Protein AF-A0AA88HW46-F1 (afdb_monomer_lite)

InterPro domains:
  IPR001841 Zinc finger, RING-type [PF13923] (7-44)
  IPR001841 Zinc finger, RING-type [PS50089] (7-46)
  IPR001841 Zinc finger, RING-type [SM00184] (7-45)
  IPR002110 Ankyrin repeat [PF12796] (102-192)
  IPR002110 Ankyrin repeat [PF13637] (201-250)
  IPR002110 Ankyrin repeat [PR01415] (131-146)
  IPR002110 Ankyrin repeat [PR01415] (179-193)
  IPR002110 Ankyrin repeat [PS50088] (97-129)
  IPR002110 Ankyrin repeat [PS50088] (130-162)
  IPR002110 Ankyrin repeat [PS50088] (163-195)
  IPR002110 Ankyrin repeat [PS50088] (196-228)
  IPR002110 Ankyrin repeat [PS50088] (229-254)
  IPR002110 Ankyrin repeat [SM00248] (97-126)
  IPR002110 Ankyrin repeat [SM00248] (130-159)
  IPR002110 Ankyrin repeat [SM00248] (163-192)
  IPR002110 Ankyrin repeat [SM00248] (196-225)
  IPR002110 Ankyrin repeat [SM00248] (229-258)
  IPR013083 Zinc finger, RING/FYVE/PHD-type [G3DSA:3.30.40.10] (1-85)
  IPR017907 Zinc finger, RING-type, conserved site [PS00518] (23-32)
  IPR036770 Ankyrin repeat-containing domain superfamily [G3DSA:1.25.40.20] (86-160)

Organism: Artemia franciscana (NCBI:txid6661)

pLDDT: mean 76.18, std 22.82, range [34.62, 98.75]

Structure (mmCIF, N/CA/C/O backbone):
data_AF-A0AA88HW46-F1
#
_entry.id   AF-A0AA88HW46-F1
#
loop_
_atom_site.group_PDB
_atom_site.id
_atom_site.type_symbol
_atom_site.label_atom_id
_atom_site.label_alt_id
_atom_site.label_comp_id
_atom_site.label_asym_id
_atom_site.label_entity_id
_atom_site.label_seq_id
_atom_site.pdbx_PDB_ins_code
_atom_site.Cartn_x
_atom_site.Cartn_y
_atom_site.Cartn_z
_atom_site.occupancy
_atom_site.B_iso_or_equiv
_atom_site.auth_seq_id
_atom_site.auth_comp_id
_atom_site.auth_asym_id
_atom_site.auth_atom_id
_atom_site.pdbx_PDB_model_num
ATOM 1 N N . MET A 1 1 ? -28.830 15.975 39.124 1.00 35.50 1 MET A N 1
ATOM 2 C CA . MET A 1 1 ? -27.822 15.555 40.126 1.00 35.50 1 MET A CA 1
ATOM 3 C C . MET A 1 1 ? -26.948 14.429 39.554 1.00 35.50 1 MET A C 1
ATOM 5 O O . MET A 1 1 ? -26.992 13.319 40.054 1.00 35.50 1 MET A O 1
ATOM 9 N N . GLU A 1 2 ? -26.156 14.687 38.505 1.00 45.88 2 GLU A N 1
ATOM 10 C CA . GLU A 1 2 ? -25.343 13.640 37.828 1.00 45.88 2 GLU A CA 1
ATOM 11 C C . GLU A 1 2 ? -23.838 13.966 37.760 1.00 45.88 2 GLU A C 1
ATOM 13 O O . GLU A 1 2 ? -23.034 13.156 37.307 1.00 45.88 2 GLU A O 1
ATOM 18 N N . ARG A 1 3 ? -23.420 15.141 38.255 1.00 44.31 3 ARG A N 1
ATOM 19 C CA . ARG A 1 3 ? -22.019 15.599 38.182 1.00 44.31 3 ARG A CA 1
ATOM 20 C C . ARG A 1 3 ? -21.046 14.785 39.050 1.00 44.31 3 ARG A C 1
ATOM 22 O O . ARG A 1 3 ? -19.848 14.889 38.842 1.00 44.31 3 ARG A O 1
ATOM 29 N N . SER A 1 4 ? -21.527 13.971 39.992 1.00 49.09 4 SER A N 1
ATOM 30 C CA . SER A 1 4 ? -20.688 13.159 40.894 1.00 49.09 4 SER A CA 1
ATOM 31 C C . SER A 1 4 ? -20.214 11.826 40.294 1.00 49.09 4 SER A C 1
ATOM 33 O O . SER A 1 4 ? -19.441 11.102 40.925 1.00 49.09 4 SER A O 1
ATOM 35 N N . LEU A 1 5 ? -20.675 11.473 39.089 1.00 51.25 5 LEU A N 1
ATOM 36 C CA . LEU A 1 5 ? -20.326 10.211 38.426 1.00 51.25 5 LEU A CA 1
ATOM 37 C C . LEU A 1 5 ? -19.004 10.278 37.649 1.00 51.25 5 LEU A C 1
ATOM 39 O O . LEU A 1 5 ? -18.400 9.237 37.387 1.00 51.25 5 LEU A O 1
ATOM 43 N N . PHE A 1 6 ? -18.538 11.483 37.318 1.00 51.97 6 PHE A N 1
ATOM 44 C CA . PHE A 1 6 ? -17.414 11.712 36.414 1.00 51.97 6 PHE A CA 1
ATOM 45 C C . PHE A 1 6 ? -16.311 12.531 37.094 1.00 51.97 6 PHE A C 1
ATOM 47 O O . PHE A 1 6 ? -16.590 13.388 37.929 1.00 51.97 6 PHE A O 1
ATOM 54 N N . CYS A 1 7 ? -15.045 12.271 36.755 1.00 53.09 7 CYS A N 1
ATOM 55 C CA . CYS A 1 7 ? -13.926 13.061 37.262 1.00 53.09 7 CYS A CA 1
ATOM 56 C C . CYS A 1 7 ? -13.908 14.460 36.610 1.00 53.09 7 CYS A C 1
ATOM 58 O O . CYS A 1 7 ? -14.436 14.622 35.503 1.00 53.09 7 CYS A O 1
ATOM 60 N N . PRO A 1 8 ? -13.267 15.463 37.241 1.00 53.22 8 PRO A N 1
ATOM 61 C CA . PRO A 1 8 ? -13.198 16.832 36.716 1.00 53.22 8 PRO A CA 1
ATOM 62 C C . PRO A 1 8 ? -12.677 16.923 35.271 1.00 53.22 8 PRO A C 1
ATOM 64 O O . PRO A 1 8 ? -13.166 17.731 34.487 1.00 53.22 8 PRO A O 1
ATOM 67 N N . ILE A 1 9 ? -11.749 16.036 34.894 1.00 51.47 9 ILE A N 1
ATOM 68 C CA . ILE A 1 9 ? -11.170 15.951 33.544 1.00 51.47 9 ILE A CA 1
ATOM 69 C C . ILE A 1 9 ? -12.231 15.529 32.512 1.00 51.47 9 ILE A C 1
ATOM 71 O O . ILE A 1 9 ? -12.364 16.161 31.469 1.00 51.47 9 ILE A O 1
ATOM 75 N N . CYS A 1 10 ? -13.031 14.498 32.812 1.00 52.38 10 CYS A N 1
ATOM 76 C CA . CYS A 1 10 ? -14.108 14.043 31.924 1.00 52.38 10 CYS A CA 1
ATOM 77 C C . CYS A 1 10 ? -15.265 15.058 31.863 1.00 52.38 10 CYS A C 1
ATOM 79 O O . CYS A 1 10 ? -15.878 15.234 30.815 1.00 52.38 10 CYS A O 1
ATOM 81 N N . LEU A 1 11 ? -15.554 15.749 32.972 1.00 54.66 11 LEU A N 1
ATOM 82 C CA . LEU A 1 11 ? -16.621 16.754 33.060 1.00 54.66 11 LEU A CA 1
ATOM 83 C C . LEU A 1 11 ? -16.363 17.996 32.196 1.00 54.66 11 LEU A C 1
ATOM 85 O O . LEU A 1 11 ? -17.317 18.545 31.651 1.00 54.66 11 LEU A O 1
ATOM 89 N N . ASN A 1 12 ? -15.105 18.418 32.038 1.00 52.78 12 ASN A N 1
ATOM 90 C CA . ASN A 1 12 ? -14.751 19.570 31.197 1.00 52.78 12 ASN A CA 1
ATOM 91 C C . ASN A 1 12 ? -15.000 19.327 29.695 1.00 52.78 12 ASN A C 1
ATOM 93 O O . ASN A 1 12 ? -15.249 20.275 28.949 1.00 52.78 12 ASN A O 1
ATOM 97 N N . GLU A 1 13 ? -14.981 18.066 29.257 1.00 49.78 13 GLU A N 1
ATOM 98 C CA . GLU A 1 13 ? -15.220 17.663 27.864 1.00 49.78 13 GLU A CA 1
ATOM 99 C C . GLU A 1 13 ? -16.700 17.328 27.583 1.00 49.78 13 GLU A C 1
ATOM 101 O O . GLU A 1 13 ? -17.187 17.518 26.467 1.00 49.78 13 GLU A O 1
ATOM 106 N N . LEU A 1 14 ? -17.457 16.876 28.590 1.00 49.31 14 LEU A N 1
ATOM 107 C CA . LEU A 1 14 ? -18.875 16.488 28.491 1.00 49.31 14 LEU A CA 1
ATOM 108 C C . LEU A 1 14 ? -19.829 17.697 28.529 1.00 49.31 14 LEU A C 1
ATOM 110 O O . LEU A 1 14 ? -20.823 17.645 29.247 1.00 49.31 14 LEU A O 1
ATOM 114 N N . LYS A 1 15 ? -19.547 18.776 27.778 1.00 43.47 15 LYS A N 1
ATOM 115 C CA . LYS A 1 15 ? -20.230 20.092 27.872 1.00 43.47 15 LYS A CA 1
ATOM 116 C C . LYS A 1 15 ? -21.771 20.056 27.980 1.00 43.47 15 LYS A C 1
ATOM 118 O O . LYS A 1 15 ? -22.334 21.014 28.499 1.00 43.47 15 LYS A O 1
ATOM 123 N N . ASP A 1 16 ? -22.437 18.973 27.568 1.00 45.44 16 ASP A N 1
ATOM 124 C CA . ASP A 1 16 ? -23.827 18.673 27.931 1.00 45.44 16 ASP A CA 1
ATOM 125 C C . ASP A 1 16 ? -24.084 17.144 28.076 1.00 45.44 16 ASP A C 1
ATOM 127 O O . ASP A 1 16 ? -24.086 16.440 27.060 1.00 45.44 16 ASP A O 1
ATOM 131 N N . PRO A 1 17 ? -24.340 16.609 29.294 1.00 40.75 17 PRO A N 1
ATOM 132 C CA . PRO A 1 17 ? -24.616 15.190 29.561 1.00 40.75 17 PRO A CA 1
ATOM 133 C C . PRO A 1 17 ? -25.829 14.595 28.837 1.00 40.75 17 PRO A C 1
ATOM 135 O O . PRO A 1 17 ? -25.975 13.377 28.863 1.00 40.75 17 PRO A O 1
ATOM 138 N N . LEU A 1 18 ? -26.681 15.410 28.206 1.00 39.06 18 LEU A N 1
ATOM 139 C CA . LEU A 1 18 ? -27.819 14.954 27.402 1.00 39.06 18 LEU A CA 1
ATOM 140 C C . LEU A 1 18 ? -27.514 14.956 25.886 1.00 39.06 18 LEU A C 1
ATOM 142 O O . LEU A 1 18 ? -28.123 14.188 25.146 1.00 39.06 18 LEU A O 1
ATOM 146 N N . GLN A 1 19 ? -26.535 15.734 25.394 1.00 41.50 19 GLN A N 1
ATOM 147 C CA . GLN A 1 19 ? -26.079 15.684 23.983 1.00 41.50 19 GLN A CA 1
ATOM 148 C C . GLN A 1 19 ? -25.074 14.559 23.694 1.00 41.50 19 GLN A C 1
ATOM 150 O O . GLN A 1 19 ? -24.868 14.162 22.543 1.00 41.50 19 GLN A O 1
ATOM 155 N N . THR A 1 20 ? -24.475 14.012 24.746 1.00 42.81 20 THR A N 1
ATOM 156 C CA . THR A 1 20 ? -23.608 12.821 24.763 1.00 42.81 20 THR A CA 1
ATOM 157 C C . THR A 1 20 ? -24.268 11.586 24.114 1.00 42.81 20 THR A C 1
ATOM 159 O O . THR A 1 20 ? -23.588 10.671 23.655 1.00 42.81 20 THR A O 1
ATOM 162 N N . LEU A 1 21 ? -25.588 11.582 23.915 1.00 41.03 21 LEU A N 1
ATOM 163 C CA . LEU A 1 21 ? -26.325 10.562 23.155 1.00 41.03 21 LEU A CA 1
ATOM 164 C C . LEU A 1 21 ? -25.893 10.406 21.672 1.00 41.03 21 LEU A C 1
ATOM 166 O O . LEU A 1 21 ? -26.399 9.527 20.977 1.00 41.03 21 LEU A O 1
ATOM 170 N N . LYS A 1 22 ? -24.924 11.195 21.175 1.00 41.06 22 LYS A N 1
ATOM 171 C CA . LYS A 1 22 ? -24.276 11.038 19.855 1.00 41.06 22 LYS A CA 1
ATOM 172 C C . LYS A 1 22 ? -22.754 10.753 19.944 1.00 41.06 22 LYS A C 1
ATOM 174 O O . LYS A 1 22 ? -21.949 11.389 19.273 1.00 41.06 22 LYS A O 1
ATOM 179 N N . CYS A 1 23 ? -22.358 9.769 20.757 1.00 44.47 23 CYS A N 1
ATOM 180 C CA . CYS A 1 23 ? -21.203 8.864 20.551 1.00 44.47 23 CYS A CA 1
ATOM 181 C C . CYS A 1 23 ? -19.795 9.472 20.293 1.00 44.47 23 CYS A C 1
ATOM 183 O O . CYS A 1 23 ? -19.142 9.115 19.309 1.00 44.47 23 CYS A O 1
ATOM 185 N N . LYS A 1 24 ? -19.270 10.347 21.173 1.00 48.28 24 LYS A N 1
ATOM 186 C CA . LYS A 1 24 ? -17.890 10.898 21.055 1.00 48.28 24 LYS A CA 1
ATOM 187 C C . LYS A 1 24 ? -17.096 11.035 22.377 1.00 48.28 24 LYS A C 1
ATOM 189 O O . LYS A 1 24 ? -16.298 11.962 22.506 1.00 48.28 24 LYS A O 1
ATOM 194 N N . HIS A 1 25 ? -17.246 10.150 23.367 1.00 49.81 25 HIS A N 1
ATOM 195 C CA . HIS A 1 25 ? -16.601 10.362 24.685 1.00 49.81 25 HIS A CA 1
ATOM 196 C C . HIS A 1 25 ? -15.259 9.672 24.871 1.00 49.81 25 HIS A C 1
ATOM 198 O O . HIS A 1 25 ? -15.015 8.586 24.341 1.00 49.81 25 HIS A O 1
ATOM 204 N N . VAL A 1 26 ? -14.355 10.359 25.587 1.00 50.34 26 VAL A N 1
ATOM 205 C CA . VAL A 1 26 ? -13.201 9.720 26.224 1.00 50.34 26 VAL A CA 1
ATOM 206 C C . VAL A 1 26 ? -13.578 9.595 27.687 1.00 50.34 26 VAL A C 1
ATOM 208 O O . VAL A 1 26 ? -13.943 10.595 28.300 1.00 50.34 26 VAL A O 1
ATOM 211 N N . PHE A 1 27 ? -13.493 8.394 28.239 1.00 51.94 27 PHE A N 1
ATOM 212 C CA . PHE A 1 27 ? -13.633 8.201 29.675 1.00 51.94 27 PHE A CA 1
ATOM 213 C C . PHE A 1 27 ? -12.345 7.603 30.220 1.00 51.94 27 PHE A C 1
ATOM 215 O O . PHE A 1 27 ? -11.727 6.745 29.585 1.00 51.94 27 PHE A O 1
ATOM 222 N N . CYS A 1 28 ? -11.958 8.015 31.424 1.00 51.09 28 CYS A N 1
ATOM 223 C CA . CYS A 1 28 ? -11.029 7.201 32.189 1.00 51.09 28 CYS A CA 1
ATOM 224 C C . CYS A 1 28 ? -11.717 5.927 32.694 1.00 51.09 28 CYS A C 1
ATOM 226 O O . CYS A 1 28 ? -12.947 5.866 32.830 1.00 51.09 28 CYS A O 1
ATOM 228 N N . GLY A 1 29 ? -10.917 4.917 33.043 1.00 50.34 29 GLY A N 1
ATOM 229 C CA . GLY A 1 29 ? -11.447 3.618 33.460 1.00 50.34 29 GLY A CA 1
ATOM 230 C C . GLY A 1 29 ? -12.284 3.575 34.718 1.00 50.34 29 GLY A C 1
ATOM 231 O O . GLY A 1 29 ? -13.073 2.649 34.902 1.00 50.34 29 GLY A O 1
ATOM 232 N N . TYR A 1 30 ? -12.172 4.591 35.558 1.00 55.56 30 TYR A N 1
ATOM 233 C CA . TYR A 1 30 ? -13.054 4.755 36.700 1.00 55.56 30 TYR A CA 1
ATOM 234 C C . TYR A 1 30 ? -14.441 5.283 36.288 1.00 55.56 30 TYR A C 1
ATOM 236 O O . TYR A 1 30 ? -15.462 4.724 36.691 1.00 55.56 30 TYR A O 1
ATOM 244 N N . CYS A 1 31 ? -14.484 6.314 35.436 1.00 57.16 31 CYS A N 1
ATOM 245 C CA . CYS A 1 31 ? -15.721 6.976 35.007 1.00 57.16 31 CYS A CA 1
ATOM 246 C C . CYS A 1 31 ? -16.622 6.060 34.174 1.00 57.16 31 CYS A C 1
ATOM 248 O O . CYS A 1 31 ? -17.832 6.033 34.375 1.00 57.16 31 CYS A O 1
ATOM 250 N N . ILE A 1 32 ? -16.039 5.263 33.280 1.00 57.81 32 ILE A N 1
ATOM 251 C CA . ILE A 1 32 ? -16.791 4.318 32.445 1.00 57.81 32 ILE A CA 1
ATOM 252 C C . ILE A 1 32 ? -17.399 3.158 33.242 1.00 57.81 32 ILE A C 1
ATOM 254 O O . ILE A 1 32 ? -18.522 2.763 32.959 1.00 57.81 32 ILE A O 1
ATOM 258 N N . LYS A 1 33 ? -16.706 2.620 34.260 1.00 57.78 33 LYS A N 1
ATOM 259 C CA . LYS A 1 33 ? -17.249 1.543 35.107 1.00 57.78 33 LYS A CA 1
ATOM 260 C C . LYS A 1 33 ? -18.503 2.012 35.829 1.00 57.78 33 LYS A C 1
ATOM 262 O O . LYS A 1 33 ? -19.492 1.289 35.852 1.00 57.78 33 LYS A O 1
ATOM 267 N N . LYS A 1 34 ? -18.467 3.238 36.358 1.00 62.62 34 LYS A N 1
ATOM 268 C CA . LYS A 1 34 ? -19.648 3.882 36.934 1.00 62.62 34 LYS A CA 1
ATOM 269 C C . LYS A 1 34 ? -20.717 4.117 35.872 1.00 62.62 34 LYS A C 1
ATOM 271 O O . LYS A 1 34 ? -21.849 3.712 36.079 1.00 62.62 34 LYS A O 1
ATOM 276 N N . TRP A 1 35 ? -20.364 4.680 34.719 1.00 57.38 35 TRP A N 1
ATOM 277 C CA . TRP A 1 35 ? -21.312 4.958 33.635 1.00 57.38 35 TRP A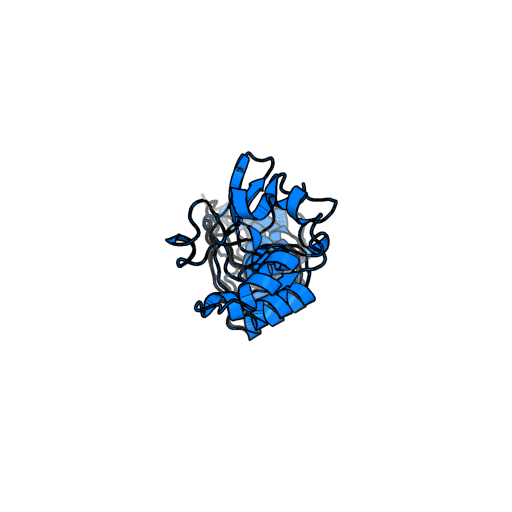 CA 1
ATOM 278 C C . TRP A 1 35 ? -22.034 3.700 33.112 1.00 57.38 35 TRP A C 1
ATOM 280 O O . TRP A 1 35 ? -23.254 3.705 32.972 1.00 57.38 35 TRP A O 1
ATOM 290 N N . LEU A 1 36 ? -21.318 2.586 32.924 1.00 56.44 36 LEU A N 1
ATOM 291 C CA . LEU A 1 36 ? -21.894 1.294 32.534 1.00 56.44 36 LEU A CA 1
ATOM 292 C C . LEU A 1 36 ? -22.869 0.738 33.587 1.00 56.44 36 LEU A C 1
ATOM 294 O O . LEU A 1 36 ? -23.845 0.085 33.223 1.00 56.44 36 LEU A O 1
ATOM 298 N N . GLN A 1 37 ? -22.638 1.013 34.876 1.00 58.94 37 GLN A N 1
ATOM 299 C CA . GLN A 1 37 ? -23.527 0.596 35.966 1.00 58.94 37 GLN A CA 1
ATOM 300 C C . GLN A 1 37 ? -24.849 1.384 35.992 1.00 58.94 37 GLN A C 1
ATOM 302 O O . GLN A 1 37 ? -25.856 0.840 36.443 1.00 58.94 37 GLN A O 1
ATOM 307 N N . VAL A 1 38 ? -24.894 2.624 35.480 1.00 55.25 38 VAL A N 1
ATOM 308 C CA . VAL A 1 38 ? -26.094 3.492 35.541 1.00 55.25 38 VAL A CA 1
ATOM 309 C C . VAL A 1 38 ? -26.980 3.406 34.283 1.00 55.25 38 VAL A C 1
ATOM 311 O O . VAL A 1 38 ? -27.631 4.372 33.907 1.00 55.25 38 VAL A O 1
ATOM 314 N N . LYS A 1 39 ? -27.064 2.225 33.651 1.00 51.72 39 LYS A N 1
ATOM 315 C CA . LYS A 1 39 ? -27.840 1.948 32.419 1.00 51.72 39 LYS A CA 1
ATOM 316 C C . LYS A 1 39 ? -27.334 2.695 31.177 1.00 51.72 39 LYS A C 1
ATOM 318 O O . LYS A 1 39 ? -28.024 3.531 30.599 1.00 51.72 39 LYS A O 1
ATOM 323 N N . ALA A 1 40 ? -26.162 2.285 30.699 1.00 52.91 40 ALA A N 1
ATOM 324 C CA . ALA A 1 40 ? -25.698 2.565 29.343 1.00 52.91 40 ALA A CA 1
ATOM 325 C C . ALA A 1 40 ? -26.731 2.102 28.291 1.00 52.91 40 ALA A C 1
ATOM 327 O O . ALA A 1 40 ? -26.825 0.921 27.960 1.00 52.91 40 ALA A O 1
ATOM 328 N N . SER A 1 41 ? -27.526 3.032 27.767 1.00 46.59 41 SER A N 1
ATOM 329 C CA . SER A 1 41 ? -28.539 2.782 26.731 1.00 46.59 41 SER A CA 1
ATOM 330 C C . SER A 1 41 ? -27.956 2.754 25.312 1.00 46.59 41 SER A C 1
ATOM 332 O O . SER A 1 41 ? -28.625 2.324 24.375 1.00 46.59 41 SER A O 1
ATOM 334 N N . CYS A 1 42 ? -26.698 3.167 25.142 1.00 45.28 42 CYS A N 1
ATOM 335 C CA . CYS A 1 42 ? -26.030 3.260 23.852 1.00 45.28 42 CYS A CA 1
ATOM 336 C C . CYS A 1 42 ? -25.353 1.927 23.457 1.00 45.28 42 CYS A C 1
ATOM 338 O O . CYS A 1 42 ? -24.460 1.448 24.162 1.00 45.28 42 CYS A O 1
ATOM 340 N N . PRO A 1 43 ? -25.717 1.315 22.312 1.00 43.38 43 PRO A N 1
ATOM 341 C CA . PRO A 1 43 ? -25.038 0.127 21.790 1.00 43.38 43 PRO A CA 1
ATOM 342 C C . PRO A 1 43 ? -23.543 0.345 21.511 1.00 43.38 43 PRO A C 1
ATOM 344 O O . PRO A 1 43 ? -22.773 -0.606 21.625 1.00 43.38 43 PRO A O 1
ATOM 347 N N . MET A 1 44 ? -23.125 1.580 21.188 1.00 41.69 44 MET A N 1
ATOM 348 C CA . MET A 1 44 ? -21.729 1.894 20.844 1.00 41.69 44 MET A CA 1
ATOM 349 C C . MET A 1 44 ? -20.775 1.762 22.037 1.00 41.69 44 MET A C 1
ATOM 351 O O . MET A 1 44 ? -19.612 1.410 21.858 1.00 41.69 44 MET A O 1
ATOM 355 N N . ASP A 1 45 ? -21.256 1.960 23.264 1.00 49.44 45 ASP A N 1
ATOM 356 C CA . ASP A 1 45 ? -20.397 1.909 24.448 1.00 49.44 45 ASP A CA 1
ATOM 357 C C . ASP A 1 45 ? -20.131 0.477 24.952 1.00 49.44 45 ASP A C 1
ATOM 359 O O . ASP A 1 45 ? -19.192 0.254 25.717 1.00 49.44 45 ASP A O 1
ATOM 363 N N . ARG A 1 46 ? -20.876 -0.530 24.462 1.00 52.69 46 ARG A N 1
ATOM 364 C CA . ARG A 1 46 ? -20.582 -1.958 24.727 1.00 52.69 46 ARG A CA 1
ATOM 365 C C . ARG A 1 46 ? -19.283 -2.427 24.065 1.00 52.69 46 ARG A C 1
ATOM 367 O O . ARG A 1 46 ? -18.689 -3.410 24.505 1.00 52.69 46 ARG A O 1
ATOM 374 N N . ASN A 1 47 ? -18.840 -1.710 23.033 1.00 53.66 47 ASN A N 1
ATOM 375 C CA . ASN A 1 47 ? -17.633 -2.005 22.263 1.00 53.66 47 ASN A CA 1
ATOM 376 C C . ASN A 1 47 ? -16.438 -1.120 22.652 1.00 53.66 47 ASN A C 1
ATOM 378 O O . ASN A 1 47 ? -15.411 -1.144 21.974 1.00 53.66 47 ASN A O 1
ATOM 382 N N . ALA A 1 48 ? -16.545 -0.346 23.736 1.00 57.88 48 ALA A N 1
ATOM 383 C CA . ALA A 1 48 ? -15.440 0.466 24.230 1.00 57.88 48 ALA A CA 1
ATOM 384 C C . ALA A 1 48 ? -14.208 -0.404 24.544 1.00 57.88 48 ALA A C 1
ATOM 386 O O . ALA A 1 48 ? -14.312 -1.467 25.165 1.00 57.88 48 ALA A O 1
ATOM 387 N N . VAL A 1 49 ? -13.032 0.056 24.109 1.00 57.72 49 VAL A N 1
ATOM 388 C CA . VAL A 1 49 ? -11.756 -0.640 24.317 1.00 57.72 49 VAL A CA 1
ATOM 389 C C . VAL A 1 49 ? -10.991 0.026 25.445 1.00 57.72 49 VAL A C 1
ATOM 391 O O . VAL A 1 49 ? -10.872 1.247 25.463 1.00 57.72 49 VAL A O 1
ATOM 394 N N . VAL A 1 50 ? -10.456 -0.784 26.361 1.00 58.75 50 VAL A N 1
ATOM 395 C CA . VAL A 1 50 ? -9.565 -0.326 27.432 1.00 58.75 50 VAL A CA 1
ATOM 396 C C . VAL A 1 50 ? -8.135 -0.555 27.002 1.00 58.75 50 VAL A C 1
ATOM 398 O O . VAL A 1 50 ? -7.704 -1.704 26.911 1.00 58.75 50 VAL A O 1
ATOM 401 N N . ILE A 1 51 ? -7.387 0.519 26.790 1.00 54.00 51 ILE A N 1
ATOM 402 C CA . ILE A 1 51 ? -5.943 0.420 26.598 1.00 54.00 51 ILE A CA 1
ATOM 403 C C . ILE A 1 51 ? -5.286 0.955 27.863 1.00 54.00 51 ILE A C 1
ATOM 405 O O . ILE A 1 51 ? -5.307 2.157 28.124 1.00 54.00 51 ILE A O 1
ATOM 409 N N . LYS A 1 52 ? -4.793 0.024 28.691 1.00 48.19 52 LYS A N 1
ATOM 410 C CA . LYS A 1 52 ? -4.176 0.309 29.999 1.00 48.19 52 LYS A CA 1
ATOM 411 C C . LYS A 1 52 ? -2.832 1.018 29.869 1.00 48.19 52 LYS A C 1
ATOM 413 O O . LYS A 1 52 ? -2.476 1.777 30.759 1.00 48.19 52 LYS A O 1
ATOM 418 N N . ASP A 1 53 ? -2.140 0.787 28.759 1.00 51.72 53 ASP A N 1
ATOM 419 C CA . ASP A 1 53 ? -0.879 1.428 28.426 1.00 51.72 53 ASP A CA 1
ATOM 420 C C . ASP A 1 53 ? -0.942 1.943 26.989 1.00 51.72 53 ASP A C 1
ATOM 422 O O . ASP A 1 53 ? -1.072 1.168 26.043 1.00 51.72 53 ASP A O 1
ATOM 426 N N . LEU A 1 54 ? -0.918 3.266 26.838 1.00 50.41 54 LEU A N 1
ATOM 427 C CA . LEU A 1 54 ? -0.940 3.933 25.535 1.00 50.41 54 LEU A CA 1
ATOM 428 C C . LEU A 1 54 ? 0.455 4.340 25.080 1.00 50.41 54 LEU A C 1
ATOM 430 O O . LEU A 1 54 ? 0.583 4.863 23.977 1.00 50.41 54 LEU A O 1
ATOM 434 N N . SER A 1 55 ? 1.494 4.099 25.883 1.00 49.22 55 SER A N 1
ATOM 435 C CA . SER A 1 55 ? 2.873 4.263 25.430 1.00 49.22 55 SER A CA 1
ATOM 436 C C . SER A 1 55 ? 3.176 3.485 24.133 1.00 49.22 55 SER A C 1
ATOM 438 O O . SER A 1 55 ? 3.869 4.040 23.284 1.00 49.22 55 SER A O 1
ATOM 440 N N . PRO A 1 56 ? 2.566 2.310 23.840 1.00 46.22 56 PRO A N 1
ATOM 441 C CA . PRO A 1 56 ? 2.730 1.625 22.556 1.00 46.22 56 PRO A CA 1
ATOM 442 C C . PRO A 1 56 ? 1.926 2.242 21.400 1.00 46.22 56 PRO A C 1
ATOM 444 O O . PRO A 1 56 ? 1.996 1.734 20.282 1.00 46.22 56 PRO A O 1
ATOM 447 N N . LEU A 1 57 ? 1.098 3.260 21.672 1.00 46.50 57 LEU A N 1
ATOM 448 C CA . LEU A 1 57 ? 0.452 4.109 20.665 1.00 46.50 57 LEU A CA 1
ATOM 449 C C . LEU A 1 57 ? 1.199 5.433 20.459 1.00 46.50 57 LEU A C 1
ATOM 451 O O . LEU A 1 57 ? 0.875 6.158 19.515 1.00 46.50 57 LEU A O 1
ATOM 455 N N . PHE A 1 58 ? 2.202 5.732 21.280 1.00 48.81 58 PHE A N 1
ATOM 456 C CA . PHE A 1 58 ? 3.015 6.934 21.185 1.00 48.81 58 PHE A CA 1
ATOM 457 C C . PHE A 1 58 ? 4.481 6.552 21.424 1.00 48.81 58 PHE A C 1
ATOM 459 O O . PHE A 1 58 ? 4.987 6.664 22.540 1.00 48.81 58 PHE A O 1
ATOM 466 N N . SER A 1 59 ? 5.152 6.044 20.384 1.00 37.31 59 SER A N 1
ATOM 467 C CA . SER A 1 59 ? 6.568 5.673 20.467 1.00 37.31 59 SER A CA 1
ATOM 468 C C . SER A 1 59 ? 7.429 6.849 20.955 1.00 37.31 59 SER A C 1
ATOM 470 O O . SER A 1 59 ? 7.166 8.012 20.657 1.00 37.31 59 SER A O 1
ATOM 472 N N . TYR A 1 60 ? 8.490 6.533 21.701 1.00 37.59 60 TYR A N 1
ATOM 473 C CA . TYR A 1 60 ? 9.412 7.513 22.295 1.00 37.59 60 TYR A CA 1
ATOM 474 C C . TYR A 1 60 ? 10.179 8.360 21.261 1.00 37.59 60 TYR A C 1
ATOM 476 O O . TYR A 1 60 ? 10.751 9.384 21.626 1.00 37.59 60 TYR A O 1
ATOM 484 N N . ASN A 1 61 ? 10.180 7.938 19.992 1.00 37.47 61 ASN A N 1
ATOM 485 C CA . ASN A 1 61 ? 11.013 8.507 18.931 1.00 37.47 61 ASN A CA 1
ATOM 486 C C . ASN A 1 61 ? 10.220 9.225 17.828 1.00 37.47 61 ASN A C 1
ATOM 488 O O . ASN A 1 61 ? 10.840 9.899 17.016 1.00 37.47 61 ASN A O 1
ATOM 492 N N . ASP A 1 62 ? 8.886 9.133 17.823 1.00 38.31 62 ASP A N 1
ATOM 493 C CA . ASP A 1 62 ? 8.022 9.982 16.998 1.00 38.31 62 ASP A CA 1
ATOM 494 C C . ASP A 1 62 ? 7.143 10.820 17.935 1.00 38.31 62 ASP A C 1
ATOM 496 O O . ASP A 1 62 ? 6.099 10.367 18.404 1.00 38.31 62 ASP A O 1
ATOM 500 N N . GLU A 1 63 ? 7.627 12.030 18.229 1.00 42.91 63 GLU A N 1
ATOM 501 C CA . GLU A 1 63 ? 6.877 13.226 18.636 1.00 42.91 63 GLU A CA 1
ATOM 502 C C . GLU A 1 63 ? 5.482 12.946 19.229 1.00 42.91 63 GLU A C 1
ATOM 504 O O . GLU A 1 63 ? 4.478 12.884 18.509 1.00 42.91 63 GLU A O 1
ATOM 509 N N . ARG A 1 64 ? 5.421 12.792 20.565 1.00 42.03 64 ARG A N 1
ATOM 510 C CA . ARG A 1 64 ? 4.164 12.676 21.324 1.00 42.03 64 ARG A CA 1
ATOM 511 C C . ARG A 1 64 ? 3.144 13.690 20.788 1.00 42.03 64 ARG A C 1
ATOM 513 O O . ARG A 1 64 ? 3.455 14.880 20.752 1.00 42.03 64 ARG A O 1
ATOM 520 N N . PRO A 1 65 ? 1.915 13.281 20.432 1.00 42.22 65 PRO A N 1
ATOM 521 C CA . PRO A 1 65 ? 0.854 14.245 20.198 1.00 42.22 65 PRO A CA 1
ATOM 522 C C . PRO A 1 65 ? 0.605 14.995 21.510 1.00 42.22 65 PRO A C 1
ATOM 524 O O . PRO A 1 65 ? 0.040 14.443 22.452 1.00 42.22 65 PRO A O 1
ATOM 527 N N . THR A 1 66 ? 1.025 16.260 21.560 1.00 43.78 66 THR A N 1
ATOM 528 C CA . THR A 1 66 ? 0.955 17.173 22.718 1.00 43.78 66 THR A CA 1
ATOM 529 C C . THR A 1 66 ? -0.468 17.646 23.010 1.00 43.78 66 THR A C 1
ATOM 531 O O . THR A 1 66 ? -0.702 18.773 23.442 1.00 43.78 66 THR A O 1
ATOM 534 N N . SER A 1 67 ? -1.473 16.808 22.741 1.00 48.12 67 SER A N 1
ATOM 535 C CA . SER A 1 67 ? -2.822 17.115 23.185 1.00 48.12 67 SER A CA 1
ATOM 536 C C . SER A 1 67 ? -2.831 17.024 24.712 1.00 48.12 67 SER A C 1
ATOM 538 O O . SER A 1 67 ? -2.584 15.932 25.231 1.00 48.12 67 SER A O 1
ATOM 540 N N . PRO A 1 68 ? -3.188 18.101 25.439 1.00 44.09 68 PRO A N 1
ATOM 541 C CA . PRO A 1 68 ? -3.310 18.067 26.899 1.00 44.09 68 PRO A CA 1
ATOM 542 C C . PRO A 1 68 ? -4.258 16.958 27.374 1.00 44.09 68 PRO A C 1
ATOM 544 O O . PRO A 1 68 ? -4.176 16.480 28.497 1.00 44.09 68 PRO A O 1
ATOM 547 N N . ILE A 1 69 ? -5.161 16.524 26.492 1.00 45.78 69 ILE A N 1
ATOM 548 C CA . ILE A 1 69 ? -6.075 15.407 26.701 1.00 45.78 69 ILE A CA 1
ATOM 549 C C . ILE A 1 69 ? -5.302 14.087 26.816 1.00 45.78 69 ILE A C 1
ATOM 551 O O . ILE A 1 69 ? -5.577 13.315 27.719 1.00 45.78 69 ILE A O 1
ATOM 555 N N . ILE A 1 70 ? -4.328 13.816 25.943 1.00 48.78 70 ILE A N 1
ATOM 556 C CA . ILE A 1 70 ? -3.559 12.560 25.961 1.00 48.78 70 ILE A CA 1
ATOM 557 C C . ILE A 1 70 ? -2.645 12.516 27.191 1.00 48.78 70 ILE A C 1
ATOM 559 O O . ILE A 1 70 ? -2.601 11.493 27.868 1.00 48.78 70 ILE A O 1
ATOM 563 N N . GLU A 1 71 ? -1.994 13.633 27.528 1.00 46.75 71 GLU A N 1
ATOM 564 C CA . GLU A 1 71 ? -1.127 13.745 28.709 1.00 46.75 71 GLU A CA 1
ATOM 565 C C . GLU A 1 71 ? -1.909 13.581 30.023 1.00 46.75 71 GLU A C 1
ATOM 567 O O . GLU A 1 71 ? -1.566 12.715 30.824 1.00 46.75 71 GLU A O 1
ATOM 572 N N . ASN A 1 72 ? -3.032 14.290 30.196 1.00 42.62 72 ASN A N 1
ATOM 573 C CA . ASN A 1 72 ? -3.870 14.181 31.401 1.00 42.62 72 ASN A CA 1
ATOM 574 C C . ASN A 1 72 ? -4.598 12.826 31.526 1.00 42.62 72 ASN A C 1
ATOM 576 O O . ASN A 1 72 ? -5.041 12.439 32.608 1.00 42.62 72 ASN A O 1
ATOM 580 N N . LEU A 1 73 ? -4.780 12.094 30.424 1.00 40.69 73 LEU A N 1
ATOM 581 C CA . LEU A 1 73 ? -5.468 10.800 30.428 1.00 40.69 73 LEU A CA 1
ATOM 582 C C . LEU A 1 73 ? -4.532 9.598 30.624 1.00 40.69 73 LEU A C 1
ATOM 584 O O . LEU A 1 73 ? -5.002 8.546 31.064 1.00 40.69 73 LEU A O 1
ATOM 588 N N . LEU A 1 74 ? -3.232 9.745 30.346 1.00 45.31 74 LEU A N 1
ATOM 589 C CA . LEU A 1 74 ? -2.200 8.758 30.695 1.00 45.31 74 LEU A CA 1
ATOM 590 C C . LEU A 1 74 ? -2.099 8.552 32.216 1.00 45.31 74 LEU A C 1
ATOM 592 O O . LEU A 1 74 ? -1.824 7.444 32.668 1.00 45.31 74 LEU A O 1
ATOM 596 N N . GLU A 1 75 ? -2.416 9.579 33.007 1.00 45.28 75 GLU A N 1
ATOM 597 C CA . GLU A 1 75 ? -2.459 9.521 34.477 1.00 45.28 75 GLU A CA 1
ATOM 598 C C . GLU A 1 75 ? -3.611 8.655 35.023 1.00 45.28 75 GLU A C 1
ATOM 600 O O . GLU A 1 75 ? -3.630 8.278 36.195 1.00 45.28 75 GLU A O 1
ATOM 605 N N . CYS A 1 76 ? -4.588 8.301 34.184 1.00 38.88 76 CYS A N 1
ATOM 606 C CA . CYS A 1 76 ? -5.823 7.664 34.617 1.00 38.88 76 CYS A CA 1
ATOM 607 C C . CYS A 1 76 ? -5.908 6.153 34.305 1.00 38.88 76 CYS A C 1
ATOM 609 O O . CYS A 1 76 ? -6.913 5.729 33.745 1.00 38.88 76 CYS A O 1
ATOM 611 N N . ASN A 1 77 ? -4.923 5.318 34.672 1.00 44.00 77 ASN A N 1
ATOM 612 C CA . ASN A 1 77 ? -4.997 3.832 34.641 1.00 44.00 77 ASN A CA 1
ATOM 613 C C . ASN A 1 77 ? -5.679 3.204 33.387 1.00 44.00 77 ASN A C 1
ATOM 615 O O . ASN A 1 77 ? -6.353 2.168 33.472 1.00 44.00 77 ASN A O 1
ATOM 619 N N . GLY A 1 78 ? -5.510 3.836 32.221 1.00 47.03 78 GLY A N 1
ATOM 620 C CA . GLY A 1 78 ? -6.040 3.414 30.923 1.00 47.03 78 GLY A CA 1
ATOM 621 C C . GLY A 1 78 ? -7.153 4.295 30.336 1.00 47.03 78 GLY A C 1
ATOM 622 O O . GLY A 1 78 ? -8.081 4.730 31.025 1.00 47.03 78 GLY A O 1
ATOM 623 N N . ILE A 1 79 ? -7.092 4.496 29.014 1.00 50.44 79 ILE A N 1
ATOM 624 C CA . ILE A 1 79 ? -8.100 5.244 28.247 1.00 50.44 79 ILE A CA 1
ATOM 625 C C . ILE A 1 79 ? -9.142 4.292 27.670 1.00 50.44 79 ILE A C 1
ATOM 627 O O . ILE A 1 79 ? -8.807 3.250 27.104 1.00 50.44 79 ILE A O 1
ATOM 631 N N . TYR A 1 80 ? -10.409 4.698 27.785 1.00 52.16 80 TYR A N 1
ATOM 632 C CA . TYR A 1 80 ? -11.536 4.058 27.122 1.00 52.16 80 TYR A CA 1
ATOM 633 C C . TYR A 1 80 ? -11.915 4.890 25.912 1.00 52.16 80 TYR A C 1
ATOM 635 O O . TYR A 1 80 ? -12.263 6.069 26.036 1.00 52.16 80 TYR A O 1
ATOM 643 N N . PHE A 1 81 ? -11.854 4.277 24.736 1.00 58.88 81 PHE A N 1
ATOM 644 C CA . PHE A 1 81 ? -12.280 4.926 23.508 1.00 58.88 81 PHE A CA 1
ATOM 645 C C . PHE A 1 81 ? -13.042 3.958 22.608 1.00 58.88 81 PHE A C 1
ATOM 647 O O . PHE A 1 81 ? -12.832 2.744 22.614 1.00 58.88 81 PHE A O 1
ATOM 654 N N . HIS A 1 82 ? -13.960 4.527 21.831 1.00 60.19 82 HIS A N 1
ATOM 655 C CA . HIS A 1 82 ? -14.649 3.803 20.778 1.00 60.19 82 HIS A CA 1
ATOM 656 C C . HIS A 1 82 ? -13.648 3.468 19.659 1.00 60.19 82 HIS A C 1
ATOM 658 O O . HIS A 1 82 ? -12.930 4.375 19.225 1.00 60.19 82 HIS A O 1
ATOM 664 N N . PRO A 1 83 ? -13.601 2.227 19.147 1.00 64.19 83 PRO A N 1
ATOM 665 C CA . PRO A 1 83 ? -12.584 1.805 18.181 1.00 64.19 83 PRO A CA 1
ATOM 666 C C . PRO A 1 83 ? -12.587 2.630 16.879 1.00 64.19 83 PRO A C 1
ATOM 668 O O . PRO A 1 83 ? -11.539 2.810 16.265 1.00 64.19 83 PRO A O 1
ATOM 671 N N . ASN A 1 84 ? -13.736 3.219 16.518 1.00 68.25 84 ASN A N 1
ATOM 672 C CA . ASN A 1 84 ? -13.898 4.092 15.337 1.00 68.25 84 ASN A CA 1
ATOM 673 C C . ASN A 1 84 ? -13.788 5.583 15.633 1.00 68.25 84 ASN A C 1
ATOM 675 O O . ASN A 1 84 ? -14.133 6.415 14.795 1.00 68.25 84 ASN A O 1
ATOM 679 N N . ARG A 1 85 ? -13.367 5.954 16.841 1.00 70.31 85 ARG A N 1
ATOM 680 C CA . ARG A 1 85 ? -13.200 7.361 17.167 1.00 70.31 85 ARG A CA 1
ATOM 681 C C . ARG A 1 85 ? -12.086 7.962 16.314 1.00 70.31 85 ARG A C 1
ATOM 683 O O . ARG A 1 85 ? -10.960 7.475 16.320 1.00 70.31 85 ARG A O 1
ATOM 690 N N . ILE A 1 86 ? -12.410 9.072 15.658 1.00 65.56 86 ILE A N 1
ATOM 691 C CA . ILE A 1 86 ? -11.437 9.900 14.952 1.00 65.56 86 ILE A CA 1
ATOM 692 C C . ILE A 1 86 ? -10.717 10.777 15.979 1.00 65.56 86 ILE A C 1
ATOM 694 O O . ILE A 1 86 ? -11.342 11.535 16.728 1.00 65.56 86 ILE A O 1
ATOM 698 N N . TRP A 1 87 ? -9.401 10.650 16.026 1.00 64.25 87 TRP A N 1
ATOM 699 C CA . TRP A 1 87 ? -8.487 11.512 16.752 1.00 64.25 87 TRP A CA 1
ATOM 700 C C . TRP A 1 87 ? -8.079 12.657 15.838 1.00 64.25 87 TRP A C 1
ATOM 702 O O . TRP A 1 87 ? -7.632 12.427 14.718 1.00 64.25 87 TRP A O 1
ATOM 712 N N . ASN A 1 88 ? -8.236 13.885 16.328 1.00 59.47 88 ASN A N 1
ATOM 713 C CA . ASN A 1 88 ? -7.672 15.073 15.701 1.00 59.47 88 ASN A CA 1
ATOM 714 C C . ASN A 1 88 ? -6.309 15.317 16.347 1.00 59.47 88 ASN A C 1
ATOM 716 O O . ASN A 1 88 ? -6.204 16.075 17.313 1.00 59.47 88 ASN A O 1
ATOM 720 N N . MET A 1 89 ? -5.284 14.615 15.871 1.00 55.03 89 MET A N 1
ATOM 721 C CA . MET A 1 89 ? -3.925 14.820 16.356 1.00 55.03 89 MET A CA 1
ATOM 722 C C . MET A 1 89 ? -3.337 16.059 15.677 1.00 55.03 89 MET A C 1
ATOM 724 O O . MET A 1 89 ? -3.481 16.246 14.469 1.00 55.03 89 MET A O 1
ATOM 728 N N . ARG A 1 90 ? -2.696 16.933 16.455 1.00 48.62 90 ARG A N 1
ATOM 729 C CA . ARG A 1 90 ? -1.818 17.974 15.915 1.00 48.62 90 ARG A CA 1
ATOM 730 C C . ARG A 1 90 ? -0.403 17.427 15.968 1.00 48.62 90 ARG A C 1
ATOM 732 O O . ARG A 1 90 ? 0.125 17.231 17.057 1.00 48.62 90 ARG A O 1
ATOM 739 N N . PHE A 1 91 ? 0.174 17.161 14.803 1.00 48.41 91 PHE A N 1
ATOM 740 C CA . PHE A 1 91 ? 1.605 16.897 14.704 1.00 48.41 91 PHE A CA 1
ATOM 741 C C . PHE A 1 91 ? 2.378 18.228 14.737 1.00 48.41 91 PHE A C 1
ATOM 743 O O . PHE A 1 91 ? 1.805 19.261 14.372 1.00 48.41 91 PHE A O 1
ATOM 750 N N . PRO A 1 92 ? 3.662 18.235 15.133 1.00 37.03 92 PRO A N 1
ATOM 751 C CA . PRO A 1 92 ? 4.520 19.428 15.113 1.00 37.03 92 PRO A CA 1
ATOM 752 C C . PRO A 1 92 ? 4.607 20.134 13.753 1.00 37.03 92 PRO A C 1
ATOM 754 O O . PRO A 1 92 ? 4.834 21.338 13.698 1.00 37.03 92 PRO A O 1
ATOM 757 N N . SER A 1 93 ? 4.297 19.430 12.659 1.00 44.22 93 SER A N 1
ATOM 758 C CA . SER A 1 93 ? 4.101 20.005 11.319 1.00 44.22 93 SER A CA 1
ATOM 759 C C . SER A 1 93 ? 2.911 20.976 11.203 1.00 44.22 93 SER A C 1
ATOM 761 O O . SER A 1 93 ? 2.678 21.543 10.137 1.00 44.22 93 SER A O 1
ATOM 763 N N . GLY A 1 94 ? 2.111 21.139 12.262 1.00 42.59 94 GLY A N 1
ATOM 764 C CA . GLY A 1 94 ? 0.942 22.017 12.318 1.00 42.59 94 GLY A CA 1
ATOM 765 C C . GLY A 1 94 ? -0.288 21.486 11.576 1.00 42.59 94 GLY A C 1
ATOM 766 O O . GLY A 1 94 ? -1.383 22.031 11.740 1.00 42.59 94 GLY A O 1
ATOM 767 N N . LYS A 1 95 ? -0.152 20.405 10.794 1.00 47.38 95 LYS A N 1
ATOM 768 C CA . LYS A 1 95 ? -1.265 19.815 10.044 1.00 47.38 95 LYS A CA 1
ATOM 769 C C . LYS A 1 95 ? -2.178 19.009 10.978 1.00 47.38 95 LYS A C 1
ATOM 771 O O . LYS A 1 95 ? -1.692 18.146 11.715 1.00 47.38 95 LYS A O 1
ATOM 776 N N . PRO A 1 96 ? -3.501 19.259 10.968 1.00 50.09 96 PRO A N 1
ATOM 777 C CA . PRO A 1 96 ? -4.445 18.419 11.687 1.00 50.09 96 PRO A CA 1
ATOM 778 C C . PRO A 1 96 ? -4.522 17.054 11.000 1.00 50.09 96 PRO A C 1
ATOM 780 O O . PRO A 1 96 ? -4.967 16.956 9.859 1.00 50.09 96 PRO A O 1
ATOM 783 N N . ALA A 1 97 ? -4.124 16.000 11.705 1.00 61.81 97 ALA A N 1
ATOM 784 C CA . ALA A 1 97 ? -4.272 14.636 11.233 1.00 61.81 97 ALA A CA 1
ATOM 785 C C . ALA A 1 97 ? -5.498 13.995 11.875 1.00 61.81 97 ALA A C 1
ATOM 787 O O . ALA A 1 97 ? -5.550 13.776 13.089 1.00 61.81 97 ALA A O 1
ATOM 788 N N . LYS A 1 98 ? -6.492 13.696 11.040 1.00 70.38 98 LYS A N 1
ATOM 789 C CA . LYS A 1 98 ? -7.602 12.817 11.412 1.00 70.38 98 LYS A CA 1
ATOM 790 C C . LYS A 1 98 ? -7.094 11.393 11.300 1.00 70.38 98 LYS A C 1
ATOM 792 O O . LYS A 1 98 ? -6.607 11.028 10.245 1.00 70.38 98 LYS A O 1
ATOM 797 N N . CYS A 1 99 ? -7.186 10.593 12.348 1.00 72.31 99 CYS A N 1
ATOM 798 C CA . CYS A 1 99 ? -6.813 9.177 12.297 1.00 72.31 99 CYS A CA 1
ATOM 799 C C . CYS A 1 99 ? -7.581 8.390 13.361 1.00 72.31 99 CYS A C 1
ATOM 801 O O . CYS A 1 99 ? -8.184 8.971 14.256 1.00 72.31 99 CYS A O 1
ATOM 803 N N . THR A 1 100 ? -7.586 7.065 13.271 1.00 79.25 100 THR A N 1
ATOM 804 C CA . THR A 1 100 ? -8.181 6.191 14.300 1.00 79.25 100 THR A CA 1
ATOM 805 C C . THR A 1 100 ? -7.084 5.470 15.070 1.00 79.25 100 THR A C 1
ATOM 807 O O . THR A 1 100 ? -5.953 5.359 14.595 1.00 79.25 100 THR A O 1
ATOM 810 N N . ALA A 1 101 ? -7.419 4.909 16.231 1.00 76.94 101 ALA A N 1
ATOM 811 C CA . ALA A 1 101 ? -6.476 4.095 16.996 1.00 76.94 101 ALA A CA 1
ATOM 812 C C . ALA A 1 101 ? -5.906 2.918 16.183 1.00 76.94 101 ALA A C 1
ATOM 814 O O . ALA A 1 101 ? -4.759 2.532 16.392 1.00 76.94 101 ALA A O 1
ATOM 815 N N . LEU A 1 102 ? -6.676 2.384 15.224 1.00 84.56 102 LEU A N 1
ATOM 816 C CA . LEU A 1 102 ? -6.223 1.298 14.356 1.00 84.56 102 LEU A CA 1
ATOM 817 C C . LEU A 1 102 ? -5.090 1.748 13.421 1.00 84.56 102 LEU A C 1
ATOM 819 O O . LEU A 1 102 ? -4.124 1.011 13.258 1.00 84.56 102 LEU A O 1
ATOM 823 N N . HIS A 1 103 ? -5.152 2.970 12.878 1.00 83.69 103 HIS A N 1
ATOM 824 C CA . HIS A 1 103 ? -4.046 3.546 12.100 1.00 83.69 103 HIS A CA 1
ATOM 825 C C . HIS A 1 103 ? -2.774 3.649 12.937 1.00 83.69 103 HIS A C 1
ATOM 827 O O . HIS A 1 103 ? -1.692 3.261 12.502 1.00 83.69 103 HIS A O 1
ATOM 833 N N . VAL A 1 104 ? -2.916 4.164 14.158 1.00 78.62 104 VAL A N 1
ATOM 834 C CA . VAL A 1 104 ? -1.798 4.408 15.070 1.00 78.62 104 VAL A CA 1
ATOM 835 C C . VAL A 1 104 ? -1.143 3.094 15.499 1.00 78.62 104 VAL A C 1
ATOM 837 O O . VAL A 1 104 ? 0.084 2.995 15.462 1.00 78.62 104 VAL A O 1
ATOM 840 N N . ALA A 1 105 ? -1.948 2.082 15.835 1.00 82.31 105 ALA A N 1
ATOM 841 C CA . ALA A 1 105 ? -1.477 0.745 16.184 1.00 82.31 105 ALA A CA 1
ATOM 842 C C . ALA A 1 105 ? -0.789 0.048 14.998 1.00 82.31 105 ALA A C 1
ATOM 844 O O . ALA A 1 105 ? 0.304 -0.496 15.159 1.00 82.31 105 ALA A O 1
ATOM 845 N N . ALA A 1 106 ? -1.371 0.132 13.795 1.00 87.69 106 ALA A N 1
ATOM 846 C CA . ALA A 1 106 ? -0.789 -0.441 12.581 1.00 87.69 106 ALA A CA 1
ATOM 847 C C . ALA A 1 106 ? 0.552 0.211 12.211 1.00 87.69 106 ALA A C 1
ATOM 849 O O . ALA A 1 106 ? 1.511 -0.486 11.873 1.00 87.69 106 ALA A O 1
ATOM 850 N N . ARG A 1 107 ? 0.645 1.541 12.345 1.00 83.75 107 ARG A N 1
ATOM 851 C CA . ARG A 1 107 ? 1.879 2.313 12.133 1.00 83.75 107 ARG A CA 1
ATOM 852 C C . ARG A 1 107 ? 2.978 1.960 13.138 1.00 83.75 107 ARG A C 1
ATOM 854 O O . ARG A 1 107 ? 4.153 2.060 12.807 1.00 83.75 107 ARG A O 1
ATOM 861 N N . GLN A 1 108 ? 2.616 1.565 14.353 1.00 77.69 108 GLN A N 1
ATOM 862 C CA . GLN A 1 108 ? 3.579 1.177 15.389 1.00 77.69 108 GLN A CA 1
ATOM 863 C C . GLN A 1 108 ? 3.933 -0.302 15.401 1.00 77.69 108 GLN A C 1
ATOM 865 O O . GLN A 1 108 ? 4.812 -0.698 16.156 1.00 77.69 108 GLN A O 1
ATOM 870 N N . GLY A 1 109 ? 3.275 -1.122 14.584 1.00 82.06 109 GLY A N 1
ATOM 871 C CA . GLY A 1 109 ? 3.524 -2.560 14.604 1.00 82.06 109 GLY A CA 1
ATOM 872 C C . GLY A 1 109 ? 2.932 -3.267 15.818 1.00 82.06 109 GLY A C 1
ATOM 873 O O . GLY A 1 109 ? 3.285 -4.411 16.084 1.00 82.06 109 GLY A O 1
ATOM 874 N N . ASN A 1 110 ? 1.999 -2.639 16.543 1.00 81.06 110 ASN A N 1
ATOM 875 C CA . ASN A 1 110 ? 1.373 -3.279 17.692 1.00 81.06 110 ASN A CA 1
ATOM 876 C C . ASN A 1 110 ? 0.218 -4.193 17.253 1.00 81.06 110 ASN A C 1
ATOM 878 O O . ASN A 1 110 ? -0.942 -3.773 17.153 1.00 81.06 110 ASN A O 1
ATOM 882 N N . LEU A 1 111 ? 0.554 -5.455 16.976 1.00 85.75 111 LEU A N 1
ATOM 883 C CA . LEU A 1 111 ? -0.393 -6.479 16.540 1.00 85.75 111 LEU A CA 1
ATOM 884 C C . LEU A 1 111 ? -1.492 -6.741 17.576 1.00 85.75 111 LEU A C 1
ATOM 886 O O . LEU A 1 111 ? -2.660 -6.834 17.199 1.00 85.75 111 LEU A O 1
ATOM 890 N N . GLU A 1 112 ? -1.146 -6.826 18.862 1.00 82.44 112 GLU A N 1
ATOM 891 C CA . GLU A 1 112 ? -2.104 -7.103 19.939 1.00 82.44 112 GLU A CA 1
ATOM 892 C C . GLU A 1 112 ? -3.187 -6.024 20.005 1.00 82.44 112 GLU A C 1
ATOM 894 O O . GLU A 1 112 ? -4.382 -6.328 20.012 1.00 82.44 112 GLU A O 1
ATOM 899 N N . ILE A 1 113 ? -2.787 -4.749 19.954 1.00 79.50 113 ILE A N 1
ATOM 900 C CA . ILE A 1 113 ? -3.743 -3.640 19.930 1.00 79.50 113 ILE A CA 1
ATOM 901 C C . ILE A 1 113 ? -4.591 -3.692 18.655 1.00 79.50 113 ILE A C 1
ATOM 903 O O . ILE A 1 113 ? -5.807 -3.513 18.735 1.00 79.50 113 ILE A O 1
ATOM 907 N N . CYS A 1 114 ? -4.006 -3.989 17.490 1.00 84.81 114 CYS A N 1
ATOM 908 C CA . CYS A 1 114 ? -4.784 -4.143 16.257 1.00 84.81 114 CYS A CA 1
ATOM 909 C C . CYS A 1 114 ? -5.847 -5.249 16.384 1.00 84.81 114 CYS A C 1
ATOM 911 O O . CYS A 1 114 ? -6.999 -5.036 16.004 1.00 84.81 114 CYS A O 1
ATOM 913 N N . GLN A 1 115 ? -5.498 -6.407 16.955 1.00 85.81 115 GLN A N 1
ATOM 914 C CA . GLN A 1 115 ? -6.430 -7.519 17.172 1.00 85.81 115 GLN A CA 1
ATOM 915 C C . GLN A 1 115 ? -7.575 -7.124 18.106 1.00 85.81 115 GLN A C 1
ATOM 917 O O . GLN A 1 115 ? -8.745 -7.363 17.790 1.00 85.81 115 GLN A O 1
ATOM 922 N N . VAL A 1 116 ? -7.254 -6.474 19.228 1.00 78.88 116 VAL A N 1
ATOM 923 C CA . VAL A 1 116 ? -8.261 -5.989 20.176 1.00 78.88 116 VAL A CA 1
ATOM 924 C C . VAL A 1 116 ? -9.190 -4.985 19.496 1.00 78.88 116 VAL A C 1
ATOM 926 O O . VAL A 1 116 ? -10.406 -5.151 19.566 1.00 78.88 116 VAL A O 1
ATOM 929 N N . LEU A 1 117 ? -8.655 -3.994 18.779 1.00 80.31 117 LEU A N 1
ATOM 930 C CA . LEU A 1 117 ? -9.459 -2.977 18.098 1.00 80.31 117 LEU A CA 1
ATOM 931 C C . LEU A 1 117 ? -10.402 -3.591 17.059 1.00 80.31 117 LEU A C 1
ATOM 933 O O . LEU A 1 117 ? -11.597 -3.294 17.064 1.00 80.31 117 LEU A O 1
ATOM 937 N N . VAL A 1 118 ? -9.899 -4.487 16.208 1.00 86.44 118 VAL A N 1
ATOM 938 C CA . VAL A 1 118 ? -10.722 -5.127 15.174 1.00 86.44 118 VAL A CA 1
ATOM 939 C C . VAL A 1 118 ? -11.772 -6.058 15.788 1.00 86.44 118 VAL A C 1
ATOM 941 O O . VAL A 1 118 ? -12.930 -6.015 15.378 1.00 86.44 118 VAL A O 1
ATOM 944 N N . SER A 1 119 ? -11.433 -6.836 16.824 1.00 83.56 119 SER A N 1
ATOM 945 C CA . SER A 1 119 ? -12.417 -7.678 17.536 1.00 83.56 119 SER A CA 1
ATOM 946 C C . SER A 1 119 ? -13.535 -6.872 18.208 1.00 83.56 119 SER A C 1
ATOM 948 O O . SER A 1 119 ? -14.631 -7.387 18.421 1.00 83.56 119 SER A O 1
ATOM 950 N N . LYS A 1 120 ? -13.273 -5.597 18.509 1.00 76.88 120 LYS A N 1
ATOM 951 C CA . LYS A 1 120 ? -14.226 -4.656 19.102 1.00 76.88 120 LYS A CA 1
ATOM 952 C C . LYS A 1 120 ? -14.979 -3.823 18.061 1.00 76.88 120 LYS A C 1
ATOM 954 O O . LYS A 1 120 ? -15.745 -2.942 18.431 1.00 76.88 120 LYS A O 1
ATOM 959 N N . GLY A 1 121 ? -14.822 -4.122 16.772 1.00 79.00 121 GLY A N 1
ATOM 960 C CA . GLY A 1 121 ? -15.574 -3.475 15.696 1.00 79.00 121 GLY A CA 1
ATOM 961 C C . GLY A 1 121 ? -14.915 -2.213 15.144 1.00 79.00 121 GLY A C 1
ATOM 962 O O . GLY A 1 121 ? -15.617 -1.321 14.664 1.00 79.00 121 GLY A O 1
ATOM 963 N N . ALA A 1 122 ? -13.581 -2.117 15.210 1.00 82.19 122 ALA A N 1
ATOM 964 C CA . ALA A 1 122 ? -12.861 -1.116 14.433 1.00 82.19 122 ALA A CA 1
ATOM 965 C C . ALA A 1 122 ? -13.151 -1.289 12.933 1.00 82.19 122 ALA A C 1
ATOM 967 O O . ALA A 1 122 ? -13.014 -2.383 12.386 1.00 82.19 122 ALA A O 1
ATOM 968 N N . THR A 1 123 ? -13.520 -0.200 12.268 1.00 89.50 123 THR A N 1
ATOM 969 C CA . THR A 1 123 ? -13.665 -0.090 10.825 1.00 89.50 123 THR A CA 1
ATOM 970 C C . THR A 1 123 ? -12.279 -0.250 10.225 1.00 89.50 123 THR A C 1
ATOM 972 O O . THR A 1 123 ? -11.423 0.623 10.366 1.00 89.50 123 THR A O 1
ATOM 975 N N . VAL A 1 124 ? -12.065 -1.396 9.585 1.00 95.00 124 VAL A N 1
ATOM 976 C CA . VAL A 1 124 ? -10.771 -1.806 9.030 1.00 95.00 124 VAL A CA 1
ATOM 977 C C . VAL A 1 124 ? -10.276 -0.812 7.972 1.00 95.00 124 VAL A C 1
ATOM 979 O O . VAL A 1 124 ? -9.111 -0.421 8.005 1.00 95.00 124 VAL A O 1
ATOM 982 N N . ASP A 1 125 ? -11.190 -0.325 7.129 1.00 96.31 125 ASP A N 1
ATOM 983 C CA . ASP A 1 125 ? -10.937 0.687 6.093 1.00 96.31 125 ASP A CA 1
ATOM 984 C C . ASP A 1 125 ? -11.307 2.108 6.547 1.00 96.31 125 ASP A C 1
ATOM 986 O O . ASP A 1 125 ? -11.721 2.948 5.750 1.00 96.31 125 ASP A O 1
ATOM 990 N N . ALA A 1 126 ? -11.197 2.404 7.848 1.00 89.31 126 ALA A N 1
ATOM 991 C CA . ALA A 1 126 ? -11.260 3.793 8.289 1.00 89.31 126 ALA A CA 1
ATOM 992 C C . ALA A 1 126 ? -10.195 4.610 7.543 1.00 89.31 126 ALA A C 1
ATOM 994 O O . ALA A 1 126 ? -9.095 4.113 7.319 1.00 89.31 126 ALA A O 1
ATOM 995 N N . LEU A 1 127 ? -10.522 5.855 7.200 1.00 90.88 127 LEU A N 1
ATOM 996 C CA . LEU A 1 127 ? -9.631 6.753 6.472 1.00 90.88 127 LEU A CA 1
ATOM 997 C C . LEU A 1 127 ? -9.037 7.800 7.415 1.00 90.88 127 LEU A C 1
ATOM 999 O O . LEU A 1 127 ? -9.740 8.354 8.270 1.00 90.88 127 LEU A O 1
ATOM 1003 N N . ASP A 1 128 ? -7.745 8.065 7.256 1.00 83.56 128 ASP A N 1
ATOM 1004 C CA . ASP A 1 128 ? -7.074 9.203 7.871 1.00 83.56 128 ASP A CA 1
ATOM 1005 C C . ASP A 1 128 ? -7.299 10.504 7.057 1.00 83.56 128 ASP A C 1
ATOM 1007 O O . ASP A 1 128 ? -8.079 10.545 6.106 1.00 83.56 128 ASP A O 1
ATOM 1011 N N . SER A 1 129 ? -6.653 11.609 7.438 1.00 83.62 129 SER A N 1
ATOM 1012 C CA . SER A 1 129 ? -6.747 12.891 6.716 1.00 83.62 129 SER A CA 1
ATOM 1013 C C . SER A 1 129 ? -6.161 12.879 5.300 1.00 83.62 129 SER A C 1
ATOM 1015 O O . SER A 1 129 ? -6.414 13.815 4.549 1.00 83.62 129 SER A O 1
ATOM 1017 N N . GLU A 1 130 ? -5.377 11.862 4.955 1.00 86.00 130 GLU A N 1
ATOM 1018 C CA . GLU A 1 130 ? -4.766 11.652 3.642 1.00 86.00 130 GLU A CA 1
ATOM 1019 C C . GLU A 1 130 ? -5.426 10.480 2.896 1.00 86.00 130 GLU A C 1
ATOM 1021 O O . GLU A 1 130 ? -4.865 9.976 1.932 1.00 86.00 130 GLU A O 1
ATOM 1026 N N . ASN A 1 131 ? -6.626 10.048 3.310 1.00 93.25 131 ASN A N 1
ATOM 1027 C CA . ASN A 1 131 ? -7.322 8.868 2.782 1.00 93.25 131 ASN A CA 1
ATOM 1028 C C . ASN A 1 131 ? -6.540 7.549 2.926 1.00 93.25 131 ASN A C 1
ATOM 1030 O O . ASN A 1 131 ? -6.854 6.556 2.274 1.00 93.25 131 ASN A O 1
ATOM 1034 N N . ARG A 1 132 ? -5.549 7.482 3.815 1.00 93.88 132 ARG A N 1
ATOM 1035 C CA . ARG A 1 132 ? -4.845 6.232 4.103 1.00 93.88 132 ARG A CA 1
ATOM 1036 C C . ARG A 1 132 ? -5.666 5.386 5.059 1.00 93.88 132 ARG A C 1
ATOM 1038 O O . ARG A 1 132 ? -6.271 5.899 5.994 1.00 93.88 132 ARG A O 1
ATOM 1045 N N . THR A 1 133 ? -5.615 4.080 4.843 1.00 96.81 133 THR A N 1
ATOM 1046 C CA . THR A 1 133 ? -6.144 3.044 5.744 1.00 96.81 133 THR A CA 1
ATOM 1047 C C . THR A 1 133 ? -5.044 2.485 6.646 1.00 96.81 133 THR A C 1
ATOM 1049 O O . THR A 1 133 ? -3.849 2.665 6.394 1.00 96.81 133 THR A O 1
ATOM 1052 N N . ALA A 1 134 ? -5.415 1.712 7.670 1.00 95.44 134 ALA A N 1
ATOM 1053 C CA . ALA A 1 134 ? -4.449 0.997 8.508 1.00 95.44 134 ALA A CA 1
ATOM 1054 C C . ALA A 1 134 ? -3.537 0.042 7.705 1.00 95.44 134 ALA A C 1
ATOM 1056 O O . ALA A 1 134 ? -2.380 -0.160 8.079 1.00 95.44 134 ALA A O 1
ATOM 1057 N N . LEU A 1 135 ? -4.024 -0.502 6.580 1.00 98.50 135 LEU A N 1
ATOM 1058 C CA . LEU A 1 135 ? -3.247 -1.388 5.708 1.00 98.50 135 LEU A CA 1
ATOM 1059 C C . LEU A 1 135 ? -2.083 -0.649 5.032 1.00 98.50 135 LEU A C 1
ATOM 1061 O O . LEU A 1 135 ? -0.994 -1.212 4.936 1.00 98.50 135 LEU A O 1
ATOM 1065 N N . HIS A 1 136 ? -2.271 0.616 4.638 1.00 98.12 136 HIS A N 1
ATOM 1066 C CA . HIS A 1 136 ? -1.195 1.447 4.087 1.00 98.12 136 HIS A CA 1
ATOM 1067 C C . HIS A 1 136 ? -0.056 1.619 5.094 1.00 98.12 136 HIS A C 1
ATOM 1069 O O . HIS A 1 136 ? 1.105 1.365 4.774 1.00 98.12 136 HIS A O 1
ATOM 1075 N N . PHE A 1 137 ? -0.388 1.975 6.340 1.00 94.12 137 PHE A N 1
ATOM 1076 C CA . PHE A 1 137 ? 0.606 2.137 7.402 1.00 94.12 137 PHE A CA 1
ATOM 1077 C C . PHE A 1 137 ? 1.331 0.830 7.731 1.00 94.12 137 PHE A C 1
ATOM 1079 O O . PHE A 1 137 ? 2.550 0.839 7.890 1.00 94.12 137 PHE A O 1
ATOM 1086 N N . ALA A 1 138 ? 0.608 -0.292 7.808 1.00 97.00 138 ALA A N 1
ATOM 1087 C CA . ALA A 1 138 ? 1.213 -1.598 8.056 1.00 97.00 138 ALA A CA 1
ATOM 1088 C C . ALA A 1 138 ? 2.164 -2.016 6.920 1.00 97.00 138 ALA A C 1
ATOM 1090 O O . ALA A 1 138 ? 3.263 -2.503 7.191 1.00 97.00 138 ALA A O 1
ATOM 1091 N N . ALA A 1 139 ? 1.779 -1.774 5.662 1.00 97.81 139 ALA A N 1
ATOM 1092 C CA . ALA A 1 139 ? 2.600 -2.074 4.491 1.00 97.81 139 ALA A CA 1
ATOM 1093 C C . ALA A 1 139 ? 3.868 -1.209 4.426 1.00 97.81 139 ALA A C 1
ATOM 1095 O O . ALA A 1 139 ? 4.955 -1.739 4.193 1.00 97.81 139 ALA A O 1
ATOM 1096 N N . PHE A 1 140 ? 3.737 0.093 4.697 1.00 95.25 140 PHE A N 1
ATOM 1097 C CA . PHE A 1 140 ? 4.861 1.026 4.788 1.00 95.25 140 PHE A CA 1
ATOM 1098 C C . PHE A 1 140 ? 5.823 0.655 5.924 1.00 95.25 140 PHE A C 1
ATOM 1100 O O . PHE A 1 140 ? 7.034 0.697 5.770 1.00 95.25 140 PHE A O 1
ATOM 1107 N N . LYS A 1 141 ? 5.308 0.227 7.078 1.00 92.06 141 LYS A N 1
ATOM 1108 C CA . LYS A 1 141 ? 6.152 -0.128 8.229 1.00 92.06 141 LYS A CA 1
ATOM 1109 C C . LYS A 1 141 ? 6.686 -1.562 8.201 1.00 92.06 141 LYS A C 1
ATOM 1111 O O . LYS A 1 141 ? 7.415 -1.941 9.108 1.00 92.06 141 LYS A O 1
ATOM 1116 N N . GLY A 1 142 ? 6.349 -2.357 7.183 1.00 95.44 142 GLY A N 1
ATOM 1117 C CA . GLY A 1 142 ? 6.839 -3.734 7.060 1.00 95.44 142 GLY A CA 1
ATOM 1118 C C . GLY A 1 142 ? 6.167 -4.746 7.995 1.00 95.44 142 GLY A C 1
ATOM 1119 O O . GLY A 1 142 ? 6.661 -5.862 8.151 1.00 95.44 142 GLY A O 1
ATOM 1120 N N . ASN A 1 143 ? 5.012 -4.410 8.574 1.00 96.44 143 ASN A N 1
ATOM 1121 C CA . ASN A 1 143 ? 4.328 -5.231 9.576 1.00 96.44 143 ASN A CA 1
ATOM 1122 C C . ASN A 1 143 ? 3.453 -6.319 8.929 1.00 96.44 143 ASN A C 1
ATOM 1124 O O . ASN A 1 143 ? 2.236 -6.166 8.791 1.00 96.44 143 ASN A O 1
ATOM 1128 N N . LEU A 1 144 ? 4.072 -7.440 8.538 1.00 98.31 144 LEU A N 1
ATOM 1129 C CA . LEU A 1 144 ? 3.406 -8.535 7.820 1.00 98.31 144 LEU A CA 1
ATOM 1130 C C . LEU A 1 144 ? 2.187 -9.105 8.560 1.00 98.31 144 LEU A C 1
ATOM 1132 O O . LEU A 1 144 ? 1.145 -9.302 7.934 1.00 98.31 144 LEU A O 1
ATOM 1136 N N . GLU A 1 145 ? 2.291 -9.366 9.865 1.00 98.19 145 GLU A N 1
ATOM 1137 C CA . GLU A 1 145 ? 1.189 -9.966 10.634 1.00 98.19 145 GLU A CA 1
ATOM 1138 C C . GLU A 1 145 ? -0.021 -9.030 10.720 1.00 98.19 145 GLU A C 1
ATOM 1140 O O . GLU A 1 145 ? -1.166 -9.477 10.648 1.00 98.19 145 GLU A O 1
ATOM 1145 N N . ILE A 1 146 ? 0.214 -7.717 10.801 1.00 97.88 146 ILE A N 1
ATOM 1146 C CA . ILE A 1 146 ? -0.861 -6.720 10.796 1.00 97.88 146 ILE A CA 1
ATOM 1147 C C . ILE A 1 146 ? -1.518 -6.663 9.417 1.00 97.88 146 ILE A C 1
ATOM 1149 O O . ILE A 1 146 ? -2.745 -6.660 9.338 1.00 97.88 146 ILE A O 1
ATOM 1153 N N . CYS A 1 147 ? -0.744 -6.698 8.328 1.00 98.62 147 CYS A N 1
ATOM 1154 C CA . CYS A 1 147 ? -1.310 -6.807 6.981 1.00 98.62 147 CYS A CA 1
ATOM 1155 C C . CYS A 1 147 ? -2.194 -8.058 6.843 1.00 98.62 147 CYS A C 1
ATOM 1157 O O . CYS A 1 147 ? -3.307 -7.966 6.329 1.00 98.62 147 CYS A O 1
ATOM 1159 N N . GLN A 1 148 ? -1.738 -9.217 7.335 1.00 98.62 148 GLN A N 1
ATOM 1160 C CA . GLN A 1 148 ? -2.524 -10.457 7.317 1.00 98.62 148 GLN A CA 1
ATOM 1161 C C . GLN A 1 148 ? -3.820 -10.322 8.117 1.00 98.62 148 GLN A C 1
ATOM 1163 O O . GLN A 1 148 ? -4.884 -10.691 7.618 1.00 98.62 148 GLN A O 1
ATOM 1168 N N . LEU A 1 149 ? -3.745 -9.759 9.327 1.00 98.25 149 LEU A N 1
ATOM 1169 C CA . LEU A 1 149 ? -4.908 -9.505 10.170 1.00 98.25 149 LEU A CA 1
ATOM 1170 C C . LEU A 1 149 ? -5.928 -8.620 9.448 1.00 98.25 149 LEU A C 1
ATOM 1172 O O . LEU A 1 149 ? -7.085 -9.015 9.327 1.00 98.25 149 LEU A O 1
ATOM 1176 N N . LEU A 1 150 ? -5.511 -7.456 8.947 1.00 98.38 150 LEU A N 1
ATOM 1177 C CA . LEU A 1 150 ? -6.404 -6.492 8.298 1.00 98.38 150 LEU A CA 1
ATOM 1178 C C . LEU A 1 150 ? -7.070 -7.099 7.054 1.00 98.38 150 LEU A C 1
ATOM 1180 O O . LEU A 1 150 ? -8.291 -7.046 6.919 1.00 98.38 150 LEU A O 1
ATOM 1184 N N . LEU A 1 151 ? -6.299 -7.774 6.198 1.00 98.50 151 LEU A N 1
ATOM 1185 C CA . LEU A 1 151 ? -6.818 -8.449 5.004 1.00 98.50 151 LEU A CA 1
ATOM 1186 C C . LEU A 1 151 ? -7.766 -9.605 5.353 1.00 98.50 151 LEU A C 1
ATOM 1188 O O . LEU A 1 151 ? -8.782 -9.791 4.689 1.00 98.50 151 LEU A O 1
ATOM 1192 N N . SER A 1 152 ? -7.493 -10.360 6.424 1.00 98.00 152 SER A N 1
ATOM 1193 C CA . SER A 1 152 ? -8.409 -11.407 6.915 1.00 98.00 152 SER A CA 1
ATOM 1194 C C . SER A 1 152 ? -9.733 -10.849 7.449 1.00 98.00 152 SER A C 1
ATOM 1196 O O . SER A 1 152 ? -10.714 -11.579 7.572 1.00 98.00 152 SER A O 1
ATOM 1198 N N . LYS A 1 153 ? -9.757 -9.552 7.770 1.00 97.56 153 LYS A N 1
ATOM 1199 C CA . LYS A 1 153 ? -10.907 -8.823 8.311 1.00 97.56 153 LYS A CA 1
ATOM 1200 C C . LYS A 1 153 ? -11.575 -7.927 7.268 1.00 97.56 153 LYS A C 1
ATOM 1202 O O . LYS A 1 153 ? -12.401 -7.098 7.630 1.00 97.56 153 LYS A O 1
ATOM 1207 N N . GLY A 1 154 ? -11.263 -8.145 5.990 1.00 96.88 154 GLY A N 1
ATOM 1208 C CA . GLY A 1 154 ? -11.936 -7.497 4.870 1.00 96.88 154 GLY A CA 1
ATOM 1209 C C . GLY A 1 154 ? -11.373 -6.131 4.492 1.00 96.88 154 GLY A C 1
ATOM 1210 O O . GLY A 1 154 ? -12.101 -5.363 3.880 1.00 96.88 154 GLY A O 1
ATOM 1211 N N . ALA A 1 155 ? -10.118 -5.818 4.845 1.00 98.00 155 ALA A N 1
ATOM 1212 C CA . ALA A 1 155 ? -9.464 -4.610 4.340 1.00 98.00 155 ALA A CA 1
ATOM 1213 C C . ALA A 1 155 ? -9.456 -4.589 2.806 1.00 98.00 155 ALA A C 1
ATOM 1215 O O . ALA A 1 155 ? -9.093 -5.586 2.171 1.00 98.00 155 ALA A O 1
ATOM 1216 N N . THR A 1 156 ? -9.787 -3.442 2.222 1.00 98.56 156 THR A N 1
ATOM 1217 C CA . THR A 1 156 ? -9.741 -3.243 0.774 1.00 98.56 156 THR A CA 1
ATOM 1218 C C . THR A 1 156 ? -8.282 -3.228 0.307 1.00 98.56 156 THR A C 1
ATOM 1220 O O . THR A 1 156 ? -7.513 -2.327 0.638 1.00 98.56 156 THR A O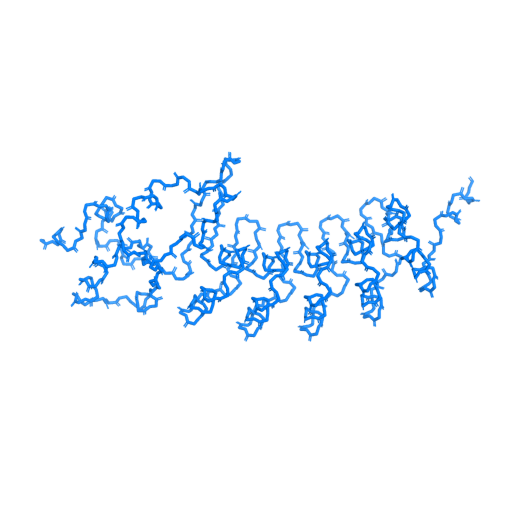 1
ATOM 1223 N N . VAL A 1 157 ? -7.890 -4.250 -0.462 1.00 98.50 157 VAL A N 1
ATOM 1224 C CA . VAL A 1 157 ? -6.498 -4.482 -0.899 1.00 98.50 157 VAL A CA 1
ATOM 1225 C C . VAL A 1 157 ? -5.960 -3.319 -1.738 1.00 98.50 157 VAL A C 1
ATOM 1227 O O . VAL A 1 157 ? -4.832 -2.877 -1.524 1.00 98.50 157 VAL A O 1
ATOM 1230 N N . ASP A 1 158 ? -6.789 -2.820 -2.656 1.00 98.38 158 ASP A N 1
ATOM 1231 C CA . ASP A 1 158 ? -6.480 -1.718 -3.573 1.00 98.38 158 ASP A CA 1
ATOM 1232 C C . ASP A 1 158 ? -7.060 -0.381 -3.081 1.00 98.38 158 ASP A C 1
ATOM 1234 O O . ASP A 1 158 ? -7.379 0.497 -3.880 1.00 98.38 158 ASP A O 1
ATOM 1238 N N . ALA A 1 159 ? -7.223 -0.213 -1.762 1.00 98.19 159 ALA A N 1
ATOM 1239 C CA . ALA A 1 159 ? -7.520 1.102 -1.206 1.00 98.19 159 ALA A CA 1
ATOM 1240 C C . ALA A 1 159 ? -6.442 2.101 -1.653 1.00 98.19 159 ALA A C 1
ATOM 1242 O O . ALA A 1 159 ? -5.271 1.732 -1.769 1.00 98.19 159 ALA A O 1
ATOM 1243 N N . ILE A 1 160 ? -6.859 3.344 -1.889 1.00 98.25 160 ILE A N 1
ATOM 1244 C CA . ILE A 1 160 ? -5.991 4.417 -2.362 1.00 98.25 160 ILE A CA 1
ATOM 1245 C C . ILE A 1 160 ? -6.004 5.608 -1.413 1.00 98.25 160 ILE A C 1
ATOM 1247 O O . ILE A 1 160 ? -7.054 5.965 -0.876 1.00 98.25 160 ILE A O 1
ATOM 1251 N N . ASP A 1 161 ? -4.842 6.228 -1.236 1.00 95.69 161 ASP A N 1
ATOM 1252 C CA . ASP A 1 161 ? -4.715 7.512 -0.549 1.00 95.69 161 ASP A CA 1
ATOM 1253 C C . ASP A 1 161 ? -4.978 8.705 -1.493 1.00 95.69 161 ASP A C 1
ATOM 1255 O O . ASP A 1 161 ? -5.364 8.528 -2.652 1.00 95.69 161 ASP A O 1
ATOM 1259 N N . LEU A 1 162 ? -4.814 9.942 -1.007 1.00 94.75 162 LEU A N 1
ATOM 1260 C CA . LEU A 1 162 ? -5.039 11.157 -1.811 1.00 94.75 162 LEU A CA 1
ATOM 1261 C C . LEU A 1 162 ? -4.130 11.274 -3.046 1.00 94.75 162 LEU A C 1
ATOM 1263 O O . LEU A 1 162 ? -4.452 12.024 -3.967 1.00 94.75 162 LEU A O 1
ATOM 1267 N N . GLU A 1 163 ? -3.014 10.553 -3.072 1.00 95.62 163 GLU A N 1
ATOM 1268 C CA . GLU A 1 163 ? -2.057 10.521 -4.176 1.00 95.62 163 GLU A CA 1
ATOM 1269 C C . GLU A 1 163 ? -2.158 9.208 -4.970 1.00 95.62 163 GLU A C 1
ATOM 1271 O O . GLU A 1 163 ? -1.254 8.857 -5.729 1.00 95.62 163 GLU A O 1
ATOM 1276 N N . ASN A 1 164 ? -3.267 8.479 -4.824 1.00 98.06 164 ASN A N 1
ATOM 1277 C CA . ASN A 1 164 ? -3.523 7.188 -5.456 1.00 98.06 164 ASN A CA 1
ATOM 1278 C C . ASN A 1 164 ? -2.504 6.086 -5.092 1.00 98.06 164 ASN A C 1
ATOM 1280 O O . ASN A 1 164 ? -2.339 5.108 -5.829 1.00 98.06 164 ASN A O 1
ATOM 1284 N N . TRP A 1 165 ? -1.798 6.202 -3.964 1.00 98.44 165 TRP A N 1
ATOM 1285 C CA . TRP A 1 165 ? -0.926 5.126 -3.498 1.00 98.44 165 TRP A CA 1
ATOM 1286 C C . TRP A 1 165 ? -1.748 3.987 -2.927 1.00 98.44 165 TRP A C 1
ATOM 1288 O O . TRP A 1 165 ? -2.727 4.208 -2.230 1.00 98.44 165 TRP A O 1
ATOM 1298 N N . THR A 1 166 ? -1.292 2.762 -3.175 1.00 98.62 166 THR A N 1
ATOM 1299 C CA . THR A 1 166 ? -1.884 1.539 -2.629 1.00 98.62 166 THR A CA 1
ATOM 1300 C C . THR A 1 166 ? -0.919 0.927 -1.625 1.00 98.62 166 THR A C 1
ATOM 1302 O O . THR A 1 166 ? 0.280 1.232 -1.617 1.00 98.62 166 THR A O 1
ATOM 1305 N N . ALA A 1 167 ? -1.392 -0.027 -0.825 1.00 98.50 167 ALA A N 1
ATOM 1306 C CA . ALA A 1 167 ? -0.517 -0.807 0.047 1.00 98.50 167 ALA A CA 1
ATOM 1307 C C . ALA A 1 167 ? 0.632 -1.499 -0.722 1.00 98.50 167 ALA A C 1
ATOM 1309 O O . ALA A 1 167 ? 1.733 -1.639 -0.187 1.00 98.50 167 ALA A O 1
ATOM 1310 N N . LEU A 1 168 ? 0.412 -1.889 -1.988 1.00 98.75 168 LEU A N 1
ATOM 1311 C CA . LEU A 1 168 ? 1.446 -2.509 -2.823 1.00 98.75 168 LEU A CA 1
ATOM 1312 C C . LEU A 1 168 ? 2.534 -1.502 -3.223 1.00 98.75 168 LEU A C 1
ATOM 1314 O O . LEU A 1 168 ? 3.710 -1.865 -3.230 1.00 98.75 168 LEU A O 1
ATOM 1318 N N . HIS A 1 169 ? 2.168 -0.244 -3.493 1.00 98.69 169 HIS A N 1
ATOM 1319 C CA . HIS A 1 169 ? 3.134 0.830 -3.735 1.00 98.69 169 HIS A CA 1
ATOM 1320 C C . HIS A 1 169 ? 4.054 1.040 -2.526 1.00 98.69 169 HIS A C 1
ATOM 1322 O O . HIS A 1 169 ? 5.276 0.985 -2.675 1.00 98.69 169 HIS A O 1
ATOM 1328 N N . PHE A 1 170 ? 3.484 1.187 -1.324 1.00 98.31 170 PHE A N 1
ATOM 1329 C CA . PHE A 1 170 ? 4.268 1.339 -0.093 1.00 98.31 170 PHE A CA 1
ATOM 1330 C C . PHE A 1 170 ? 5.149 0.115 0.193 1.00 98.31 170 PHE A C 1
ATOM 1332 O O . PHE A 1 170 ? 6.332 0.265 0.486 1.00 98.31 170 PHE A O 1
ATOM 1339 N N . ALA A 1 171 ? 4.619 -1.104 0.050 1.00 98.44 171 ALA A N 1
ATOM 1340 C CA . ALA A 1 171 ? 5.397 -2.322 0.276 1.00 98.44 171 ALA A CA 1
ATOM 1341 C C . ALA A 1 171 ? 6.573 -2.470 -0.709 1.00 98.44 171 ALA A C 1
ATOM 1343 O O . ALA A 1 171 ? 7.648 -2.922 -0.312 1.00 98.44 171 ALA A O 1
ATOM 1344 N N . ALA A 1 172 ? 6.387 -2.082 -1.976 1.00 98.31 172 ALA A N 1
ATOM 1345 C CA . ALA A 1 172 ? 7.439 -2.107 -2.990 1.00 98.31 172 ALA A CA 1
ATOM 1346 C C . ALA A 1 172 ? 8.513 -1.035 -2.743 1.00 98.31 172 ALA A C 1
ATOM 1348 O O . ALA A 1 172 ? 9.704 -1.321 -2.889 1.00 98.31 172 ALA A O 1
ATOM 1349 N N . LEU A 1 173 ? 8.100 0.169 -2.327 1.00 97.81 173 LEU A N 1
ATOM 1350 C CA . LEU A 1 173 ? 9.000 1.256 -1.933 1.00 97.81 173 LEU A CA 1
ATOM 1351 C C . LEU A 1 173 ? 9.868 0.870 -0.726 1.00 97.81 173 LEU A C 1
ATOM 1353 O O . LEU A 1 173 ? 11.051 1.197 -0.680 1.00 97.81 173 LEU A O 1
ATOM 1357 N N . GLU A 1 174 ? 9.304 0.147 0.233 1.00 96.88 174 GLU A N 1
ATOM 1358 C CA . GLU A 1 174 ? 10.013 -0.249 1.454 1.00 96.88 174 GLU A CA 1
ATOM 1359 C C . GLU A 1 174 ? 10.731 -1.601 1.322 1.00 96.88 174 GLU A C 1
ATOM 1361 O O . GLU A 1 174 ? 11.361 -2.075 2.260 1.00 96.88 174 GLU A O 1
ATOM 1366 N N . GLY A 1 175 ? 10.677 -2.241 0.148 1.00 96.88 175 GLY A N 1
ATOM 1367 C CA . GLY A 1 175 ? 11.386 -3.499 -0.103 1.00 96.88 175 GLY A CA 1
ATOM 1368 C C . GLY A 1 175 ? 10.814 -4.721 0.615 1.00 96.88 175 GLY A C 1
ATOM 1369 O O . GLY A 1 175 ? 11.461 -5.767 0.705 1.00 96.88 175 GLY A O 1
ATOM 1370 N N . ASN A 1 176 ? 9.567 -4.642 1.075 1.00 97.81 176 ASN A N 1
ATOM 1371 C CA . ASN A 1 176 ? 8.923 -5.687 1.859 1.00 97.81 176 ASN A CA 1
ATOM 1372 C C . ASN A 1 176 ? 8.354 -6.802 0.966 1.00 97.81 176 ASN A C 1
ATOM 1374 O O . ASN A 1 176 ? 7.147 -6.876 0.715 1.00 97.81 176 ASN A O 1
ATOM 1378 N N . LEU A 1 177 ? 9.219 -7.720 0.513 1.00 98.44 177 LEU A N 1
ATOM 1379 C CA . LEU A 1 177 ? 8.851 -8.819 -0.395 1.00 98.44 177 LEU A CA 1
ATOM 1380 C C . LEU A 1 177 ? 7.677 -9.666 0.119 1.00 98.44 177 LEU A C 1
ATOM 1382 O O . LEU A 1 177 ? 6.758 -9.956 -0.643 1.00 98.44 177 LEU A O 1
ATOM 1386 N N . LYS A 1 178 ? 7.685 -10.050 1.403 1.00 98.69 178 LYS A N 1
ATOM 1387 C CA . LYS A 1 178 ? 6.621 -10.886 1.987 1.00 98.69 178 LYS A CA 1
ATOM 1388 C C . LYS A 1 178 ? 5.257 -10.187 1.951 1.00 98.69 178 LYS A C 1
ATOM 1390 O O . LYS A 1 178 ? 4.245 -10.834 1.701 1.00 98.69 178 LYS A O 1
ATOM 1395 N N . ILE A 1 179 ? 5.229 -8.868 2.157 1.00 98.75 179 ILE A N 1
ATOM 1396 C CA . ILE A 1 179 ? 3.995 -8.075 2.078 1.00 98.75 179 ILE A CA 1
ATOM 1397 C C . ILE A 1 179 ? 3.550 -7.935 0.624 1.00 98.75 179 ILE A C 1
ATOM 1399 O O . ILE A 1 179 ? 2.369 -8.110 0.344 1.00 98.75 179 ILE A O 1
ATOM 1403 N N . CYS A 1 180 ? 4.476 -7.718 -0.314 1.00 98.75 180 CYS A N 1
ATOM 1404 C CA . CYS A 1 180 ? 4.147 -7.718 -1.741 1.00 98.75 180 CYS A CA 1
ATOM 1405 C C . CYS A 1 180 ? 3.510 -9.052 -2.163 1.00 98.75 180 CYS A C 1
ATOM 1407 O O . CYS A 1 180 ? 2.458 -9.059 -2.793 1.00 98.75 180 CYS A O 1
ATOM 1409 N N . GLN A 1 181 ? 4.096 -10.187 -1.764 1.00 98.75 181 GLN A N 1
ATOM 1410 C CA . GLN A 1 181 ? 3.541 -11.519 -2.036 1.00 98.75 181 GLN A CA 1
ATOM 1411 C C . GLN A 1 181 ? 2.139 -11.688 -1.442 1.00 98.75 181 GLN A C 1
ATOM 1413 O O . GLN A 1 181 ? 1.239 -12.170 -2.130 1.00 98.75 181 GLN A O 1
ATOM 1418 N N . LEU A 1 182 ? 1.942 -11.259 -0.192 1.00 98.75 182 LEU A N 1
ATOM 1419 C CA . LEU A 1 182 ? 0.644 -11.295 0.473 1.00 98.75 182 LEU A CA 1
ATOM 1420 C C . LEU A 1 182 ? -0.404 -10.475 -0.289 1.00 98.75 182 LEU A C 1
ATOM 1422 O O . LEU A 1 182 ? -1.457 -11.013 -0.621 1.00 98.75 182 LEU A O 1
ATOM 1426 N N . LEU A 1 183 ? -0.119 -9.210 -0.595 1.00 98.75 183 LEU A N 1
ATOM 1427 C CA . LEU A 1 183 ? -1.049 -8.314 -1.288 1.00 98.75 183 LEU A CA 1
ATOM 1428 C C . LEU A 1 183 ? -1.422 -8.860 -2.669 1.00 98.75 183 LEU A C 1
ATOM 1430 O O . LEU A 1 183 ? -2.602 -8.961 -2.995 1.00 98.75 183 LEU A O 1
ATOM 1434 N N . VAL A 1 184 ? -0.434 -9.318 -3.439 1.00 98.50 184 VAL A N 1
ATOM 1435 C CA . VAL A 1 184 ? -0.669 -9.949 -4.744 1.00 98.50 184 VAL A CA 1
ATOM 1436 C C . VAL A 1 184 ? -1.519 -11.215 -4.612 1.00 98.50 184 VAL A C 1
ATOM 1438 O O . VAL A 1 184 ? -2.451 -11.409 -5.386 1.00 98.50 184 VAL A O 1
ATOM 1441 N N . SER A 1 185 ? -1.262 -12.065 -3.610 1.00 98.31 185 SER A N 1
ATOM 1442 C CA . SER A 1 185 ? -2.086 -13.261 -3.362 1.00 98.31 185 SER A CA 1
ATOM 1443 C C . SER A 1 185 ? -3.529 -12.935 -2.962 1.00 98.31 185 SER A C 1
ATOM 1445 O O . SER A 1 185 ? -4.417 -13.767 -3.124 1.00 98.31 185 SER A O 1
ATOM 1447 N N . LYS A 1 186 ? -3.764 -11.724 -2.443 1.00 98.31 186 LYS A N 1
ATOM 1448 C CA . LYS A 1 186 ? -5.084 -11.205 -2.074 1.00 98.31 186 LYS A CA 1
ATOM 1449 C C . LYS A 1 186 ? -5.748 -10.406 -3.196 1.00 98.31 186 LYS A C 1
ATOM 1451 O O . LYS A 1 186 ? -6.829 -9.878 -2.980 1.00 98.31 186 LYS A O 1
ATOM 1456 N N . GLY A 1 187 ? -5.152 -10.385 -4.389 1.00 97.62 187 GLY A N 1
ATOM 1457 C CA . GLY A 1 187 ? -5.740 -9.783 -5.582 1.00 97.62 187 GLY A CA 1
ATOM 1458 C C . GLY A 1 187 ? -5.364 -8.322 -5.809 1.00 97.62 187 GLY A C 1
ATOM 1459 O O . GLY A 1 187 ? -6.090 -7.644 -6.522 1.00 97.62 187 GLY A O 1
ATOM 1460 N N . ALA A 1 188 ? -4.257 -7.838 -5.232 1.00 98.31 188 ALA A N 1
ATOM 1461 C CA . ALA A 1 188 ? -3.777 -6.483 -5.503 1.00 98.31 188 ALA A CA 1
ATOM 1462 C C . ALA A 1 188 ? -3.525 -6.265 -6.999 1.00 98.31 188 ALA A C 1
ATOM 1464 O O . ALA A 1 188 ? -2.856 -7.073 -7.657 1.00 98.31 188 ALA A O 1
ATOM 1465 N N . THR A 1 189 ? -4.002 -5.139 -7.516 1.00 98.56 189 THR A N 1
ATOM 1466 C CA . THR A 1 189 ? -3.824 -4.767 -8.917 1.00 98.56 189 THR A CA 1
ATOM 1467 C C . THR A 1 189 ? -2.364 -4.379 -9.179 1.00 98.56 189 THR A C 1
ATOM 1469 O O . THR A 1 189 ? -1.850 -3.377 -8.684 1.00 98.56 189 THR A O 1
ATOM 1472 N N . ILE A 1 190 ? -1.669 -5.183 -9.993 1.00 98.38 190 ILE A N 1
ATOM 1473 C CA . ILE A 1 190 ? -0.219 -5.052 -10.245 1.00 98.38 190 ILE A CA 1
ATOM 1474 C C . ILE A 1 190 ? 0.154 -3.726 -10.923 1.00 98.38 190 ILE A C 1
ATOM 1476 O O . ILE A 1 190 ? 1.222 -3.171 -10.664 1.00 98.38 190 ILE A O 1
ATOM 1480 N N . ASN A 1 191 ? -0.722 -3.227 -11.798 1.00 98.00 191 ASN A N 1
ATOM 1481 C CA . ASN A 1 191 ? -0.470 -2.067 -12.654 1.00 98.00 191 ASN A CA 1
ATOM 1482 C C . ASN A 1 191 ? -1.199 -0.793 -12.193 1.00 98.00 191 ASN A C 1
ATOM 1484 O O . ASN A 1 191 ? -1.365 0.119 -13.003 1.00 98.00 191 ASN A O 1
ATOM 1488 N N . SER A 1 192 ? -1.626 -0.722 -10.927 1.00 97.94 192 SER A N 1
ATOM 1489 C CA . SER A 1 192 ? -2.211 0.496 -10.352 1.00 97.94 192 SER A CA 1
ATOM 1490 C C . SER A 1 192 ? -1.263 1.687 -10.480 1.00 97.94 192 SER A C 1
ATOM 1492 O O . SER A 1 192 ? -0.045 1.530 -10.387 1.00 97.94 192 SER A O 1
ATOM 1494 N N . LEU A 1 193 ? -1.837 2.870 -10.691 1.00 97.88 193 LEU A N 1
ATOM 1495 C CA . LEU A 1 193 ? -1.114 4.125 -10.874 1.00 97.88 193 LEU A CA 1
ATOM 1496 C C . LEU A 1 193 ? -1.274 4.997 -9.636 1.00 97.88 193 LEU A C 1
ATOM 1498 O O . LEU A 1 193 ? -2.399 5.187 -9.179 1.00 97.88 193 LEU A O 1
ATOM 1502 N N . ASN A 1 194 ? -0.175 5.566 -9.147 1.00 97.75 194 ASN A N 1
ATOM 1503 C CA . ASN A 1 194 ? -0.248 6.729 -8.267 1.00 97.75 194 ASN A CA 1
ATOM 1504 C C . ASN A 1 194 ? -0.481 8.024 -9.088 1.00 97.75 194 ASN A C 1
ATOM 1506 O O . ASN A 1 194 ? -0.566 7.992 -10.319 1.00 97.75 194 ASN A O 1
ATOM 1510 N N . SER A 1 195 ? -0.563 9.177 -8.422 1.00 97.56 195 SER A N 1
ATOM 1511 C CA . SER A 1 195 ? -0.747 10.503 -9.041 1.00 97.56 195 SER A CA 1
ATOM 1512 C C . SER A 1 195 ? 0.360 10.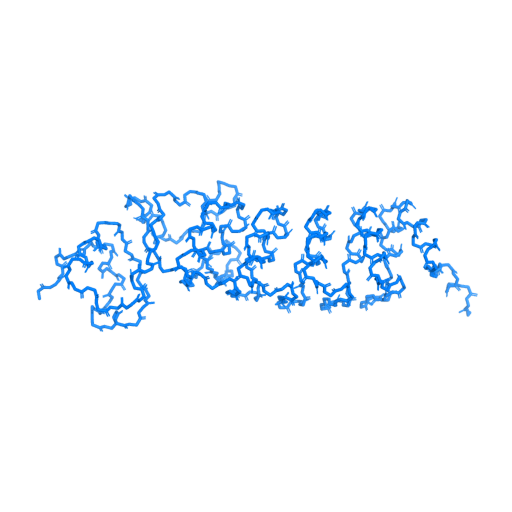908 -10.029 1.00 97.56 195 SER A C 1
ATOM 1514 O O . SER A 1 195 ? 0.140 11.760 -10.886 1.00 97.56 195 SER A O 1
ATOM 1516 N N . GLU A 1 196 ? 1.529 10.272 -9.957 1.00 97.44 196 GLU A N 1
ATOM 1517 C CA . GLU A 1 196 ? 2.672 10.474 -10.855 1.00 97.44 196 GLU A CA 1
ATOM 1518 C C . GLU A 1 196 ? 2.740 9.403 -11.961 1.00 97.44 196 GLU A C 1
ATOM 1520 O O . GLU A 1 196 ? 3.783 9.214 -12.585 1.00 97.44 196 GLU A O 1
ATOM 1525 N N . ASN A 1 197 ? 1.662 8.641 -12.189 1.00 97.88 197 ASN A N 1
ATOM 1526 C CA . ASN A 1 197 ? 1.619 7.478 -13.089 1.00 97.88 197 ASN A CA 1
ATOM 1527 C C . ASN A 1 197 ? 2.651 6.378 -12.762 1.00 97.88 197 ASN A C 1
ATOM 1529 O O . ASN A 1 197 ? 2.908 5.479 -13.574 1.00 97.88 197 ASN A O 1
ATOM 1533 N N . ARG A 1 198 ? 3.236 6.401 -11.561 1.00 98.12 198 ARG A N 1
ATOM 1534 C CA . ARG A 1 198 ? 4.156 5.366 -11.099 1.00 98.12 198 ARG A CA 1
ATOM 1535 C C . ARG A 1 198 ? 3.364 4.151 -10.635 1.00 98.12 198 ARG A C 1
ATOM 1537 O O . ARG A 1 198 ? 2.266 4.244 -10.102 1.00 98.12 198 ARG A O 1
ATOM 1544 N N . ARG A 1 199 ? 3.983 2.998 -10.860 1.00 98.31 199 ARG A N 1
ATOM 1545 C CA . ARG A 1 199 ? 3.506 1.651 -10.502 1.00 98.31 199 ARG A CA 1
ATOM 1546 C C . ARG A 1 199 ? 4.451 1.052 -9.473 1.00 98.31 199 ARG A C 1
ATOM 1548 O O . ARG A 1 199 ? 5.611 1.463 -9.408 1.00 98.31 199 ARG A O 1
ATOM 1555 N N . ALA A 1 200 ? 4.033 -0.003 -8.779 1.00 98.31 200 ALA A N 1
ATOM 1556 C CA . ALA A 1 200 ? 4.879 -0.724 -7.820 1.00 98.31 200 ALA A CA 1
ATOM 1557 C C . ALA A 1 200 ? 6.257 -1.130 -8.392 1.00 98.31 200 ALA A C 1
ATOM 1559 O O . ALA A 1 200 ? 7.262 -1.063 -7.684 1.00 98.31 200 ALA A O 1
ATOM 1560 N N . LEU A 1 201 ? 6.331 -1.475 -9.687 1.00 98.50 201 LEU A N 1
ATOM 1561 C CA . LEU A 1 201 ? 7.589 -1.838 -10.352 1.00 98.50 201 LEU A CA 1
ATOM 1562 C C . LEU A 1 201 ? 8.599 -0.676 -10.399 1.00 98.50 201 LEU A C 1
ATOM 1564 O O . LEU A 1 201 ? 9.791 -0.914 -10.222 1.00 98.50 201 LEU A O 1
ATOM 1568 N N . HIS A 1 202 ? 8.140 0.570 -10.568 1.00 98.38 202 HIS A N 1
ATOM 1569 C CA . HIS A 1 202 ? 9.012 1.750 -10.550 1.00 98.38 202 HIS A CA 1
ATOM 1570 C C . HIS A 1 202 ? 9.695 1.905 -9.188 1.00 98.38 202 HIS A C 1
ATOM 1572 O O . HIS A 1 202 ? 10.906 2.105 -9.121 1.00 98.38 202 HIS A O 1
ATOM 1578 N N . PHE A 1 203 ? 8.939 1.746 -8.099 1.00 98.31 203 PHE A N 1
ATOM 1579 C CA . PHE A 1 203 ? 9.471 1.848 -6.740 1.00 98.31 203 PHE A CA 1
ATOM 1580 C C . PHE A 1 203 ? 10.389 0.677 -6.380 1.00 98.31 203 PHE A C 1
ATOM 1582 O O . PHE A 1 203 ? 11.453 0.895 -5.801 1.00 98.31 203 PHE A O 1
ATOM 1589 N N . ALA A 1 204 ? 10.034 -0.550 -6.776 1.00 98.25 204 ALA A N 1
ATOM 1590 C CA . ALA A 1 204 ? 10.890 -1.719 -6.583 1.00 98.25 204 ALA A CA 1
ATOM 1591 C C . ALA A 1 204 ? 12.241 -1.564 -7.304 1.00 98.25 204 ALA A C 1
ATOM 1593 O O . ALA A 1 204 ? 13.286 -1.860 -6.718 1.00 98.25 204 ALA A O 1
ATOM 1594 N N . ALA A 1 205 ? 12.223 -1.043 -8.538 1.00 97.88 205 ALA A N 1
ATOM 1595 C CA . ALA A 1 205 ? 13.425 -0.760 -9.313 1.00 97.88 205 ALA A CA 1
ATOM 1596 C C . ALA A 1 205 ? 14.250 0.378 -8.705 1.00 97.88 205 ALA A C 1
ATOM 1598 O O . ALA A 1 205 ? 15.449 0.210 -8.519 1.00 97.88 205 ALA A O 1
ATOM 1599 N N . LEU A 1 206 ? 13.619 1.491 -8.310 1.00 96.81 206 LEU A N 1
ATOM 1600 C CA . LEU A 1 206 ? 14.269 2.603 -7.604 1.00 96.81 206 LEU A CA 1
ATOM 1601 C C . LEU A 1 206 ? 15.010 2.127 -6.342 1.00 96.81 206 LEU A C 1
ATOM 1603 O O . LEU A 1 206 ? 16.092 2.619 -6.018 1.00 96.81 206 LEU A O 1
ATOM 1607 N N . LYS A 1 207 ? 14.428 1.171 -5.617 1.00 97.25 207 LYS A N 1
ATOM 1608 C CA . LYS A 1 207 ? 14.942 0.688 -4.331 1.00 97.25 207 LYS A CA 1
ATOM 1609 C C . LYS A 1 207 ? 15.890 -0.504 -4.442 1.00 97.25 207 LYS A C 1
ATOM 1611 O O . LYS A 1 207 ? 16.400 -0.944 -3.420 1.00 97.25 207 LYS A O 1
ATOM 1616 N N . GLY A 1 208 ? 16.153 -1.014 -5.646 1.00 97.00 208 GLY A N 1
ATOM 1617 C CA . GLY A 1 208 ? 17.101 -2.117 -5.833 1.00 97.00 208 GLY A CA 1
ATOM 1618 C C . GLY A 1 208 ? 16.553 -3.489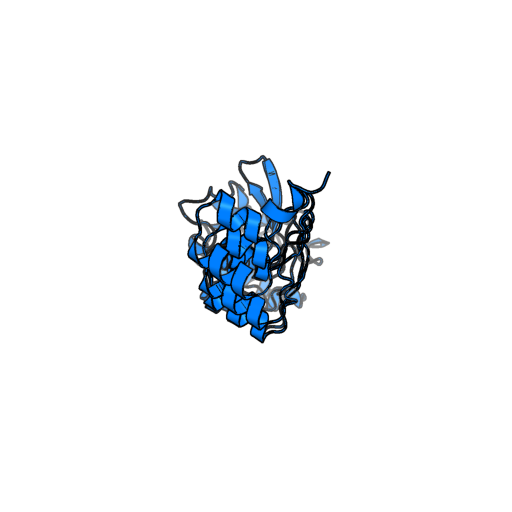 -5.439 1.00 97.00 208 GLY A C 1
ATOM 1619 O O . GLY A 1 208 ? 17.309 -4.444 -5.285 1.00 97.00 208 GLY A O 1
ATOM 1620 N N . ASN A 1 209 ? 15.232 -3.634 -5.306 1.00 97.88 209 ASN A N 1
ATOM 1621 C CA . ASN A 1 209 ? 14.619 -4.867 -4.820 1.00 97.88 209 ASN A CA 1
ATOM 1622 C C . ASN A 1 209 ? 14.369 -5.881 -5.946 1.00 97.88 209 ASN A C 1
ATOM 1624 O O . ASN A 1 209 ? 13.229 -6.073 -6.380 1.00 97.88 209 ASN A O 1
ATOM 1628 N N . LEU A 1 210 ? 15.422 -6.590 -6.375 1.00 98.19 210 LEU A N 1
ATOM 1629 C CA . LEU A 1 210 ? 15.370 -7.561 -7.481 1.00 98.19 210 LEU A CA 1
ATOM 1630 C C . LEU A 1 210 ? 14.223 -8.575 -7.345 1.00 98.19 210 LEU A C 1
ATOM 1632 O O . LEU A 1 210 ? 13.471 -8.796 -8.292 1.00 98.19 210 LEU A O 1
ATOM 1636 N N . LYS A 1 211 ? 14.048 -9.164 -6.157 1.00 98.62 211 LYS A N 1
ATOM 1637 C CA . LYS A 1 211 ? 13.006 -10.178 -5.911 1.00 98.62 211 LYS A CA 1
ATOM 1638 C C . LYS A 1 211 ? 11.588 -9.619 -6.066 1.00 98.62 211 LYS A C 1
ATOM 1640 O O . LYS A 1 211 ? 10.694 -10.339 -6.504 1.00 98.62 211 LYS A O 1
ATOM 1645 N N . ILE A 1 212 ? 11.371 -8.346 -5.725 1.00 98.69 212 ILE A N 1
ATOM 1646 C CA . ILE A 1 212 ? 10.070 -7.689 -5.913 1.00 98.69 212 ILE A CA 1
ATOM 1647 C C . ILE A 1 212 ? 9.851 -7.398 -7.396 1.00 98.69 212 ILE A C 1
ATOM 1649 O O . ILE A 1 212 ? 8.768 -7.675 -7.901 1.00 98.69 212 ILE A O 1
ATOM 1653 N N . CYS A 1 213 ? 10.876 -6.935 -8.118 1.00 98.50 213 CYS A N 1
ATOM 1654 C CA . CYS A 1 213 ? 10.796 -6.782 -9.572 1.00 98.50 213 CYS A CA 1
ATOM 1655 C C . CYS A 1 213 ? 10.427 -8.110 -10.249 1.00 98.50 213 CYS A C 1
ATOM 1657 O O . CYS A 1 213 ? 9.482 -8.152 -11.031 1.00 98.50 213 CYS A O 1
ATOM 1659 N N . GLN A 1 214 ? 11.102 -9.210 -9.896 1.00 98.56 214 GLN A N 1
ATOM 1660 C CA . GLN A 1 214 ? 10.785 -10.551 -10.404 1.00 98.56 214 GLN A CA 1
ATOM 1661 C C . GLN A 1 214 ? 9.337 -10.953 -10.101 1.00 98.56 214 GLN A C 1
ATOM 1663 O O . GLN A 1 214 ? 8.634 -11.413 -11.002 1.00 98.56 214 GLN A O 1
ATOM 1668 N N . LEU A 1 215 ? 8.874 -10.747 -8.862 1.00 98.62 215 LEU A N 1
ATOM 1669 C CA . LEU A 1 215 ? 7.494 -11.023 -8.465 1.00 98.62 215 LEU A CA 1
ATOM 1670 C C . LEU A 1 215 ? 6.498 -10.241 -9.328 1.00 98.62 215 LEU A C 1
ATOM 1672 O O . LEU A 1 215 ? 5.613 -10.848 -9.925 1.00 98.62 215 LEU A O 1
ATOM 1676 N N . LEU A 1 216 ? 6.646 -8.919 -9.418 1.00 98.50 216 LEU A N 1
ATOM 1677 C CA . LEU A 1 216 ? 5.723 -8.052 -10.152 1.00 98.50 216 LEU A CA 1
ATOM 1678 C C . LEU A 1 216 ? 5.701 -8.393 -11.649 1.00 98.50 216 LEU A C 1
ATOM 1680 O O . LEU A 1 216 ? 4.628 -8.557 -12.227 1.00 98.50 216 LEU A O 1
ATOM 1684 N N . LEU A 1 217 ? 6.870 -8.598 -12.263 1.00 98.19 217 LEU A N 1
ATOM 1685 C CA . LEU A 1 217 ? 6.993 -9.002 -13.668 1.00 98.19 217 LEU A CA 1
ATOM 1686 C C . LEU A 1 217 ? 6.350 -10.372 -13.920 1.00 98.19 217 LEU A C 1
ATOM 1688 O O . LEU A 1 217 ? 5.616 -10.538 -14.890 1.00 98.19 217 LEU A O 1
ATOM 1692 N N . SER A 1 218 ? 6.541 -11.340 -13.015 1.00 97.94 218 SER A N 1
ATOM 1693 C CA . SER A 1 218 ? 5.896 -12.662 -13.111 1.00 97.94 218 SER A CA 1
ATOM 1694 C C . SER A 1 218 ? 4.367 -12.606 -13.005 1.00 97.94 218 SER A C 1
ATOM 1696 O O . SER A 1 218 ? 3.684 -13.562 -13.367 1.00 97.94 218 SER A O 1
ATOM 1698 N N . LYS A 1 219 ? 3.826 -11.492 -12.502 1.00 98.06 219 LYS A N 1
ATOM 1699 C CA . LYS A 1 219 ? 2.394 -11.254 -12.296 1.00 98.06 219 LYS A CA 1
ATOM 1700 C C . LYS A 1 219 ? 1.807 -10.268 -13.306 1.00 98.06 219 LYS A C 1
ATOM 1702 O O . LYS A 1 219 ? 0.678 -9.828 -13.130 1.00 98.06 219 LYS A O 1
ATOM 1707 N N . GLY A 1 220 ? 2.540 -9.963 -14.379 1.00 96.69 220 GLY A N 1
ATOM 1708 C CA . GLY A 1 220 ? 2.042 -9.144 -15.485 1.00 96.69 220 GLY A CA 1
ATOM 1709 C C . GLY A 1 220 ? 2.256 -7.640 -15.310 1.00 96.69 220 GLY A C 1
ATOM 1710 O O . GLY A 1 220 ? 1.499 -6.850 -15.874 1.00 96.69 220 GLY A O 1
ATOM 1711 N N . ALA A 1 221 ? 3.263 -7.220 -14.536 1.00 97.38 221 ALA A N 1
ATOM 1712 C CA . ALA A 1 221 ? 3.663 -5.816 -14.516 1.00 97.38 221 ALA A CA 1
ATOM 1713 C C . ALA A 1 221 ? 4.115 -5.356 -15.909 1.00 97.38 221 ALA A C 1
ATOM 1715 O O . ALA A 1 221 ? 4.923 -6.020 -16.560 1.00 97.38 221 ALA A O 1
ATOM 1716 N N . THR A 1 222 ? 3.612 -4.206 -16.354 1.00 96.81 222 THR A N 1
ATOM 1717 C CA . THR A 1 222 ? 4.008 -3.603 -17.631 1.00 96.81 222 THR A CA 1
ATOM 1718 C C . THR A 1 222 ? 5.459 -3.122 -17.552 1.00 96.81 222 THR A C 1
ATOM 1720 O O . THR A 1 222 ? 5.76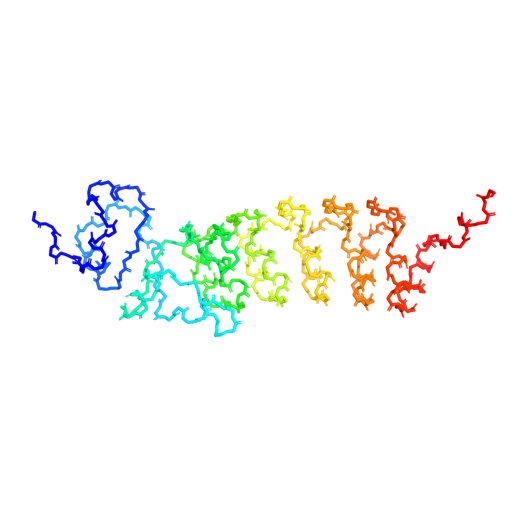6 -2.202 -16.796 1.00 96.81 222 THR A O 1
ATOM 1723 N N . VAL A 1 223 ? 6.342 -3.748 -18.334 1.00 95.81 223 VAL A N 1
ATOM 1724 C CA . VAL A 1 223 ? 7.800 -3.534 -18.278 1.00 95.81 223 VAL A CA 1
ATOM 1725 C C . VAL A 1 223 ? 8.189 -2.100 -18.657 1.00 95.81 223 VAL A C 1
ATOM 1727 O O . VAL A 1 223 ? 8.888 -1.434 -17.896 1.00 95.81 223 VAL A O 1
ATOM 1730 N N . ASP A 1 224 ? 7.653 -1.608 -19.776 1.00 94.94 224 ASP A N 1
ATOM 1731 C CA . ASP A 1 224 ? 7.908 -0.262 -20.318 1.00 94.94 224 ASP A CA 1
ATOM 1732 C C . ASP A 1 224 ? 6.808 0.742 -19.964 1.00 94.94 224 ASP A C 1
ATOM 1734 O O . ASP A 1 224 ? 6.514 1.684 -20.700 1.00 94.94 224 ASP A O 1
ATOM 1738 N N . ALA A 1 225 ? 6.166 0.535 -18.818 1.00 94.44 225 ALA A N 1
ATOM 1739 C CA . ALA A 1 225 ? 5.271 1.531 -18.263 1.00 94.44 225 ALA A CA 1
ATOM 1740 C C . ALA A 1 225 ? 6.014 2.855 -18.046 1.00 94.44 225 ALA A C 1
ATOM 1742 O O . ALA A 1 225 ? 7.114 2.861 -17.501 1.00 94.44 225 ALA A O 1
ATOM 1743 N N . LEU A 1 226 ? 5.383 3.956 -18.447 1.00 95.50 226 LEU A N 1
ATOM 1744 C CA . LEU A 1 226 ? 5.892 5.308 -18.252 1.00 95.50 226 LEU A CA 1
ATOM 1745 C C . LEU A 1 226 ? 5.249 5.941 -17.016 1.00 95.50 226 LEU A C 1
ATOM 1747 O O . LEU A 1 226 ? 4.047 5.761 -16.779 1.00 95.50 226 LEU A O 1
ATOM 1751 N N . ASP A 1 227 ? 6.053 6.680 -16.257 1.00 95.75 227 ASP A N 1
ATOM 1752 C CA . ASP A 1 227 ? 5.584 7.644 -15.265 1.00 95.75 227 ASP A CA 1
ATOM 1753 C C . ASP A 1 227 ? 5.263 9.011 -15.908 1.00 95.75 227 ASP A C 1
ATOM 1755 O O . ASP A 1 227 ? 5.339 9.181 -17.127 1.00 95.75 227 ASP A O 1
ATOM 1759 N N . SER A 1 228 ? 4.880 9.999 -15.096 1.00 95.69 228 SER A N 1
ATOM 1760 C CA . SER A 1 228 ? 4.556 11.362 -15.543 1.00 95.69 228 SER A CA 1
ATOM 1761 C C . SER A 1 228 ? 5.725 12.113 -16.196 1.00 95.69 228 SER A C 1
ATOM 1763 O O . SER A 1 228 ? 5.496 13.096 -16.896 1.00 95.69 228 SER A O 1
ATOM 1765 N N . GLU A 1 229 ? 6.962 11.648 -16.012 1.00 93.62 229 GLU A N 1
ATOM 1766 C CA . GLU A 1 229 ? 8.180 12.212 -16.602 1.00 93.62 229 GLU A CA 1
ATOM 1767 C C . GLU A 1 229 ? 8.713 11.341 -17.757 1.00 93.62 229 GLU A C 1
ATOM 1769 O O . GLU A 1 229 ? 9.869 11.472 -18.156 1.00 93.62 229 GLU A O 1
ATOM 1774 N N . ASN A 1 230 ? 7.886 10.445 -18.312 1.00 94.00 230 ASN A N 1
ATOM 1775 C CA . ASN A 1 230 ? 8.255 9.500 -19.373 1.00 94.00 230 ASN A CA 1
ATOM 1776 C C . ASN A 1 230 ? 9.410 8.552 -19.003 1.00 94.00 230 ASN A C 1
ATOM 1778 O O . ASN A 1 230 ? 10.131 8.066 -19.879 1.00 94.00 230 ASN A O 1
ATOM 1782 N N . ARG A 1 231 ? 9.585 8.246 -17.715 1.00 94.00 231 ARG A N 1
ATOM 1783 C CA . ARG A 1 231 ? 10.591 7.293 -17.238 1.00 94.00 231 ARG A CA 1
ATOM 1784 C C . ARG A 1 231 ? 9.963 5.926 -17.017 1.00 94.00 231 ARG A C 1
ATOM 1786 O O . ARG A 1 231 ? 8.865 5.811 -16.484 1.00 94.00 231 ARG A O 1
ATOM 1793 N N . THR A 1 232 ? 10.711 4.889 -17.373 1.00 96.31 232 THR A N 1
ATOM 1794 C CA . THR A 1 232 ? 10.386 3.485 -17.076 1.00 96.31 232 THR A CA 1
ATOM 1795 C C . THR A 1 232 ? 11.090 3.009 -15.808 1.00 96.31 232 THR A C 1
ATOM 1797 O O . THR A 1 232 ? 12.046 3.631 -15.337 1.00 96.31 232 THR A O 1
ATOM 1800 N N . ALA A 1 233 ? 10.700 1.845 -15.283 1.00 96.19 233 ALA A N 1
ATOM 1801 C CA . ALA A 1 233 ? 11.422 1.182 -14.192 1.00 96.19 233 ALA A CA 1
ATOM 1802 C C . ALA A 1 233 ? 12.923 0.976 -14.503 1.00 96.19 233 ALA A C 1
ATOM 1804 O O . ALA A 1 233 ? 13.759 1.049 -13.600 1.00 96.19 233 ALA A O 1
ATOM 1805 N N . LEU A 1 234 ? 13.276 0.794 -15.782 1.00 95.44 234 LEU A N 1
ATOM 1806 C CA . LEU A 1 234 ? 14.660 0.665 -16.240 1.00 95.44 234 LEU A CA 1
ATOM 1807 C C . LEU A 1 234 ? 15.463 1.953 -16.001 1.00 95.44 234 LEU A C 1
ATOM 1809 O O . LEU A 1 234 ? 16.592 1.878 -15.521 1.00 95.44 234 LEU A O 1
ATOM 1813 N N . HIS A 1 235 ? 14.871 3.127 -16.251 1.00 94.06 235 HIS A N 1
ATOM 1814 C CA . HIS A 1 235 ? 15.514 4.420 -15.986 1.00 94.06 235 HIS A CA 1
ATOM 1815 C C . HIS A 1 235 ? 15.863 4.576 -14.500 1.00 94.06 235 HIS A C 1
ATOM 1817 O O . HIS A 1 235 ? 16.970 4.992 -14.163 1.00 94.06 235 HIS A O 1
ATOM 1823 N N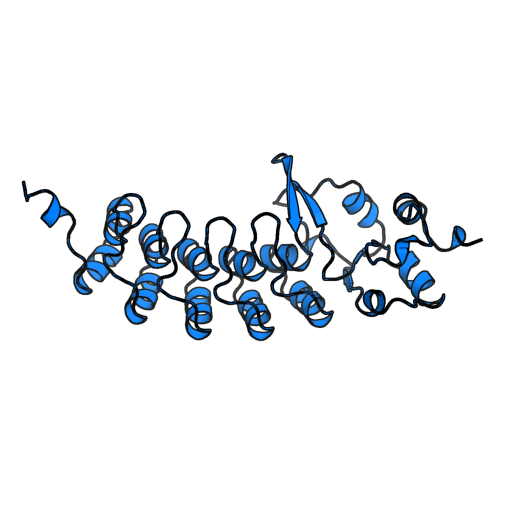 . PHE A 1 236 ? 14.948 4.189 -13.605 1.00 94.75 236 PHE A N 1
ATOM 1824 C CA . PHE A 1 236 ? 15.189 4.227 -12.160 1.00 94.75 236 PHE A CA 1
ATOM 1825 C C . PHE A 1 236 ? 16.288 3.252 -11.721 1.00 94.75 236 PHE A C 1
ATOM 1827 O O . PHE A 1 236 ? 17.122 3.619 -10.891 1.00 94.75 236 PHE A O 1
ATOM 1834 N N . ALA A 1 237 ? 16.321 2.041 -12.289 1.00 94.62 237 ALA A N 1
ATOM 1835 C CA . ALA A 1 237 ? 17.374 1.066 -12.013 1.00 94.62 237 ALA A CA 1
ATOM 1836 C C . ALA A 1 237 ? 18.757 1.593 -12.433 1.00 94.62 237 ALA A C 1
ATOM 1838 O O . ALA A 1 237 ? 19.695 1.517 -11.643 1.00 94.62 237 ALA A O 1
ATOM 1839 N N . VAL A 1 238 ? 18.874 2.193 -13.625 1.00 93.25 238 VAL A N 1
ATOM 1840 C CA . VAL A 1 238 ? 20.131 2.788 -14.120 1.00 93.25 238 VAL A CA 1
ATOM 1841 C C . VAL A 1 238 ? 20.558 3.970 -13.256 1.00 93.25 238 VAL A C 1
ATOM 1843 O O . VAL A 1 238 ? 21.693 4.003 -12.792 1.00 93.25 238 VAL A O 1
ATOM 1846 N N . PHE A 1 239 ? 19.643 4.903 -12.977 1.00 92.38 239 PHE A N 1
ATOM 1847 C CA . PHE A 1 239 ? 19.924 6.088 -12.162 1.00 92.38 239 PHE A CA 1
ATOM 1848 C C . PHE A 1 239 ? 20.455 5.739 -10.763 1.00 92.38 239 PHE A C 1
ATOM 1850 O O . PHE A 1 239 ? 21.238 6.489 -10.185 1.00 92.38 239 PHE A O 1
ATOM 1857 N N . LYS A 1 240 ? 20.035 4.596 -10.210 1.00 95.00 240 LYS A N 1
ATOM 1858 C CA . LYS A 1 240 ? 20.473 4.107 -8.897 1.00 95.00 240 LYS A CA 1
ATOM 1859 C C . LYS A 1 240 ? 21.587 3.057 -8.948 1.00 95.00 240 LYS A C 1
ATOM 1861 O O . LYS A 1 240 ? 22.035 2.634 -7.888 1.00 95.00 240 LYS A O 1
ATOM 1866 N N . GLY A 1 241 ? 22.048 2.661 -10.136 1.00 93.81 241 GLY A N 1
ATOM 1867 C CA . GLY A 1 241 ? 23.133 1.689 -10.311 1.00 93.81 241 GLY A CA 1
ATOM 1868 C C . GLY A 1 241 ? 22.742 0.223 -10.071 1.00 93.81 241 GLY A C 1
ATOM 1869 O O . GLY A 1 241 ? 23.612 -0.610 -9.827 1.00 93.81 241 GLY A O 1
ATOM 1870 N N . HIS A 1 242 ? 21.454 -0.124 -10.145 1.00 96.81 242 HIS A N 1
ATOM 1871 C CA . HIS A 1 242 ? 20.950 -1.478 -9.882 1.00 96.81 242 HIS A CA 1
ATOM 1872 C C . HIS A 1 242 ? 21.097 -2.389 -11.108 1.00 96.81 242 HIS A C 1
ATOM 1874 O O . HIS A 1 242 ? 20.119 -2.693 -11.798 1.00 96.81 242 HIS A O 1
ATOM 1880 N N . LEU A 1 243 ? 22.331 -2.829 -11.378 1.00 94.50 243 LEU A N 1
ATOM 1881 C CA . LEU A 1 243 ? 22.697 -3.595 -12.578 1.00 94.50 243 LEU A CA 1
ATOM 1882 C C . LEU A 1 243 ? 21.861 -4.872 -12.770 1.00 94.50 243 LEU A C 1
ATOM 1884 O O . LEU A 1 243 ? 21.400 -5.140 -13.876 1.00 94.50 243 LEU A O 1
ATOM 1888 N N . GLU A 1 244 ? 21.613 -5.638 -11.707 1.00 97.00 244 GLU A N 1
ATOM 1889 C CA . GLU A 1 244 ? 20.828 -6.879 -11.795 1.00 97.00 244 GLU A CA 1
ATOM 1890 C C . GLU A 1 244 ? 19.373 -6.619 -12.215 1.00 97.00 244 GLU A C 1
ATOM 1892 O O . GLU A 1 244 ? 18.784 -7.391 -12.970 1.00 97.00 244 GLU A O 1
ATOM 1897 N N . ILE A 1 245 ? 18.785 -5.506 -11.763 1.00 96.94 245 ILE A N 1
ATOM 1898 C CA . ILE A 1 245 ? 17.426 -5.110 -12.156 1.00 96.94 245 ILE A CA 1
ATOM 1899 C C . ILE A 1 245 ? 17.414 -4.624 -13.599 1.00 96.94 245 ILE A C 1
ATOM 1901 O O . ILE A 1 245 ? 16.484 -4.943 -14.336 1.00 96.94 245 ILE A O 1
ATOM 1905 N N . TRP A 1 246 ? 18.446 -3.890 -14.012 1.00 94.62 246 TRP A N 1
ATOM 1906 C CA . TRP A 1 246 ? 18.614 -3.494 -15.405 1.00 94.62 246 TRP A CA 1
ATOM 1907 C C . TRP A 1 246 ? 18.666 -4.721 -16.329 1.00 94.62 246 TRP A C 1
ATOM 1909 O O . TRP A 1 246 ? 17.871 -4.811 -17.265 1.00 94.62 246 TRP A O 1
ATOM 1919 N N . GLN A 1 247 ? 19.496 -5.720 -16.005 1.00 95.19 247 GLN A N 1
ATOM 1920 C CA . GLN A 1 247 ? 19.575 -6.983 -16.753 1.00 95.19 247 GLN A CA 1
ATOM 1921 C C . GLN A 1 247 ? 18.235 -7.729 -16.759 1.00 95.19 247 GLN A C 1
ATOM 1923 O O . GLN A 1 247 ? 17.788 -8.199 -17.806 1.00 95.19 247 GLN A O 1
ATOM 1928 N N . LEU A 1 248 ? 17.564 -7.812 -15.604 1.00 97.06 248 LEU A N 1
ATOM 1929 C CA . LEU A 1 248 ? 16.255 -8.450 -15.489 1.00 97.06 248 LEU A CA 1
ATOM 1930 C C . LEU A 1 248 ? 15.224 -7.787 -16.407 1.00 97.06 248 LEU A C 1
ATOM 1932 O O . LEU A 1 248 ? 14.511 -8.486 -17.123 1.00 97.06 248 LEU A O 1
ATOM 1936 N N . LEU A 1 249 ? 15.126 -6.460 -16.387 1.00 95.56 249 LEU A N 1
ATOM 1937 C CA . LEU A 1 249 ? 14.152 -5.723 -17.186 1.00 95.56 249 LEU A CA 1
ATOM 1938 C C . LEU A 1 249 ? 14.419 -5.893 -18.687 1.00 95.56 249 LEU A C 1
ATOM 1940 O O . LEU A 1 249 ? 13.484 -6.204 -19.424 1.00 95.56 249 LEU A O 1
ATOM 1944 N N . LEU A 1 250 ? 15.679 -5.818 -19.129 1.00 94.00 250 LEU A N 1
ATOM 1945 C CA . LEU A 1 250 ? 16.047 -6.119 -20.519 1.00 94.00 250 LEU A CA 1
ATOM 1946 C C . LEU A 1 250 ? 15.684 -7.556 -20.914 1.00 94.00 250 LEU A C 1
ATOM 1948 O O . LEU A 1 250 ? 15.101 -7.779 -21.972 1.00 94.00 250 LEU A O 1
ATOM 1952 N N . SER A 1 251 ? 15.925 -8.535 -20.033 1.00 95.31 251 SER A N 1
ATOM 1953 C CA . SER A 1 251 ? 15.535 -9.935 -20.276 1.00 95.31 251 SER A CA 1
ATOM 1954 C C . SER A 1 251 ? 14.016 -10.137 -20.391 1.00 95.31 251 SER A C 1
ATOM 1956 O O . SER A 1 251 ? 13.555 -11.146 -20.922 1.00 95.31 251 SER A O 1
ATOM 1958 N N . LYS A 1 252 ? 13.226 -9.183 -19.882 1.00 95.00 252 LYS A N 1
ATOM 1959 C CA . LYS A 1 252 ? 11.761 -9.149 -19.976 1.00 95.00 252 LYS A CA 1
ATOM 1960 C C . LYS A 1 252 ? 11.251 -8.247 -21.100 1.00 95.00 252 LYS A C 1
ATOM 1962 O O . LYS A 1 252 ? 10.050 -8.003 -21.161 1.00 95.00 252 LYS A O 1
ATOM 1967 N N . GLY A 1 253 ? 12.131 -7.814 -22.002 1.00 90.00 253 GLY A N 1
ATOM 1968 C CA . GLY A 1 253 ? 11.769 -7.039 -23.185 1.00 90.00 253 GLY A CA 1
ATOM 1969 C C . GLY A 1 253 ? 11.635 -5.540 -22.935 1.00 90.00 253 GLY A C 1
ATOM 1970 O O . GLY A 1 253 ? 10.951 -4.882 -23.710 1.00 90.00 253 GLY A O 1
ATOM 1971 N N . ALA A 1 254 ? 12.249 -5.003 -21.872 1.00 89.88 254 ALA A N 1
ATOM 1972 C CA . ALA A 1 254 ? 12.330 -3.556 -21.692 1.00 89.88 254 ALA A CA 1
ATOM 1973 C C . ALA A 1 254 ? 13.089 -2.918 -22.859 1.00 89.88 254 ALA A C 1
ATOM 1975 O O . ALA A 1 254 ? 14.193 -3.355 -23.196 1.00 89.88 254 ALA A O 1
ATOM 1976 N N . THR A 1 255 ? 12.526 -1.866 -23.439 1.00 88.06 255 THR A N 1
ATOM 1977 C CA . THR A 1 255 ? 13.209 -1.059 -24.452 1.00 88.06 255 THR A CA 1
ATOM 1978 C C . THR A 1 255 ? 14.365 -0.288 -23.817 1.00 88.06 255 THR A C 1
ATOM 1980 O O . THR A 1 255 ? 14.219 0.367 -22.779 1.00 88.06 255 THR A O 1
ATOM 1983 N N . CYS A 1 256 ? 15.554 -0.375 -24.421 1.00 72.94 256 CYS A N 1
ATOM 1984 C CA . CYS A 1 256 ? 16.710 0.366 -23.936 1.00 72.94 256 CYS A CA 1
ATOM 1985 C C . CYS A 1 256 ? 16.511 1.859 -24.254 1.00 72.94 256 CYS A C 1
ATOM 1987 O O . CYS A 1 256 ? 16.273 2.202 -25.412 1.00 72.94 256 CYS A O 1
ATOM 1989 N N . PRO A 1 257 ? 16.645 2.786 -23.287 1.00 63.53 257 PRO A N 1
ATOM 1990 C CA . PRO A 1 257 ? 16.475 4.213 -23.554 1.00 63.53 257 PRO A CA 1
ATOM 1991 C C . PRO A 1 257 ? 17.486 4.760 -24.568 1.00 63.53 257 PRO A C 1
ATOM 1993 O O . PRO A 1 257 ? 17.200 5.751 -25.236 1.00 63.53 257 PRO A O 1
ATOM 1996 N N . MET A 1 258 ? 18.642 4.098 -24.721 1.00 58.00 258 MET A N 1
ATOM 1997 C CA . MET A 1 258 ? 19.637 4.451 -25.739 1.00 58.00 258 MET A CA 1
ATOM 1998 C C . MET A 1 258 ? 19.071 4.333 -27.160 1.00 58.00 258 MET A C 1
ATOM 2000 O O . MET A 1 258 ? 19.481 5.101 -28.020 1.00 58.00 258 MET A O 1
ATOM 2004 N N . ASP A 1 259 ? 18.072 3.481 -27.403 1.00 53.09 259 ASP A N 1
ATOM 2005 C CA . ASP A 1 259 ? 17.466 3.336 -28.732 1.00 53.09 259 ASP A CA 1
ATOM 2006 C C . ASP A 1 259 ? 16.587 4.546 -29.113 1.00 53.09 259 ASP A C 1
ATOM 2008 O O . ASP A 1 259 ? 16.330 4.780 -30.292 1.00 53.09 259 ASP A O 1
ATOM 2012 N N . ARG A 1 260 ? 16.149 5.362 -28.137 1.00 49.81 260 ARG A N 1
ATOM 2013 C CA . ARG A 1 260 ? 15.359 6.589 -28.374 1.00 49.81 260 ARG A CA 1
ATOM 2014 C C . ARG A 1 260 ? 16.197 7.858 -28.537 1.00 49.81 260 ARG A C 1
ATOM 2016 O O . ARG A 1 260 ? 15.678 8.837 -29.056 1.00 49.81 260 ARG A O 1
ATOM 2023 N N . LEU A 1 261 ? 17.463 7.860 -28.113 1.00 42.06 261 LEU A N 1
ATOM 2024 C CA . LEU A 1 261 ? 18.351 9.029 -28.230 1.00 42.06 261 LEU A CA 1
ATOM 2025 C C . LEU A 1 261 ? 19.103 9.100 -29.574 1.00 42.06 261 LEU A C 1
ATOM 2027 O O . LEU A 1 261 ? 19.803 10.078 -29.814 1.00 42.06 261 LEU A O 1
ATOM 2031 N N . TYR A 1 262 ? 18.939 8.104 -30.454 1.00 40.06 262 TYR A N 1
ATOM 2032 C CA . TYR A 1 262 ? 19.575 8.049 -31.782 1.00 40.06 262 TYR A CA 1
ATOM 2033 C C . TYR A 1 262 ? 18.594 8.099 -32.965 1.00 40.06 262 TYR A C 1
ATOM 2035 O O . TYR A 1 262 ? 19.002 7.894 -34.106 1.00 40.06 262 TYR A O 1
ATOM 2043 N N . ILE A 1 263 ? 17.313 8.395 -32.726 1.00 41.06 263 ILE A N 1
ATOM 2044 C CA . ILE A 1 263 ? 16.332 8.616 -33.796 1.00 41.06 263 ILE A CA 1
ATOM 2045 C C . ILE A 1 263 ? 15.811 10.049 -33.679 1.00 41.06 263 ILE A C 1
ATOM 2047 O O . ILE A 1 263 ? 14.794 10.279 -33.031 1.00 41.06 263 ILE A O 1
ATOM 2051 N N . HIS A 1 264 ? 16.580 10.990 -34.235 1.00 34.62 264 HIS A N 1
ATOM 2052 C CA . HIS A 1 264 ? 16.172 12.155 -35.039 1.00 34.62 264 HIS A CA 1
ATOM 2053 C C . HIS A 1 264 ? 17.349 13.116 -35.218 1.00 34.62 264 HIS A C 1
ATOM 2055 O O . HIS A 1 264 ? 17.859 13.635 -34.203 1.00 34.62 264 HIS A O 1
#

Foldseek 3Di:
DCVVLADPLQVVVCVDVVVCLPFAGKGFPSSLVSVVVVDPVDPQQVLWDWDQDCCLLPDPPAADQPDVSVVVRNVRRTITHRQQHWDQGQGPVRDGKTDGSLLSCLLSLPLVSNVSSVVSPRPQLRQMPQSDGSLLSNLLNLNLSSNVVSVVSPNDLLRQTNQSDGSLLSNLLNLNLSSNVVSVVSPHDQLGQGNQSDGSLLNNLLNLNQSSNVVSVVVPHDLCRQTNVSDGSLNSNVVNVNVSSNVVSVVSVHDDVVVVVPDD

Sequence (264 aa):
MERSLFCPICLNELKDPLQTLKCKHVFCGYCIKKWLQVKASCPMDRNAVVIKDLSPLFSYNDERPTSPIIENLLECNGIYFHPNRIWNMRFPSGKPAKCTALHVAARQGNLEICQVLVSKGATVDALDSENRTALHFAAFKGNLEICQLLLSKGATVDAIDLENWTALHFAALEGNLKICQLLVSKGATINSLNSENRRALHFAALKGNLKICQLLLSKGATVDALDSENRTALHFAVFKGHLEIWQLLLSKGATCPMDRLYIH

Secondary structure (DSSP, 8-state):
--GGGS-HHHHHH-S-TTGGGGS---EEHHHHHHHHHTT---GGGGG-EEES--GGGS-TTS-----HHHHHHHTSSSEEE-TTPEEEEE-TT--EEEEEHHHHHHHHT-HHHHHHHHHTT--TT---TTS--HHHHHHHTT-HHHHHHHHHTT--TT---TT---HHHHHHHTT-HHHHHHHHHTT--TT---TTS--HHHHHHHTT-HHHHHHHHHTT--TT---TTS--HHHHHHHTT-HHHHHHHHHTTPPPGGGGSS--

Radius of gyration: 23.16 Å; chains: 1; bounding box: 52×35×76 Å